Protein AF-A0A812NY03-F1 (afdb_monomer_lite)

pLDDT: mean 81.27, std 9.97, range [45.28, 94.88]

Sequence (199 aa):
MATLRLVQGVEPGKRFPLTAERSTIGRSSDCEVSLDVAAVSRRHAEVIRRGADFVVEDLGSRNGTYVKLAALIEIAKGLGRAISIDEVLPKLLDSLFKVFTQADRGFVVMRPAPDAPLVPVAAKTRRGDMEEGARISRTIVEEAMTGKKAILSADAASDERFGMAESIAQFQIRSMMCVPLIDSEDEPMGVIQIDTLNQ

Foldseek 3Di:
DDWDAACDDPDHGDIQDDPDQKFWDFCAPPGSNHDVDPQTHRTFWIWGDDPPDIDIGGPPIPQHPCLVVVLVVQLVVQVVPDPDPLSSVQSNVVSVCSRCVQWAKKWWWFAPDPPRDIDTSYMDGPDDDDPDDPQDQPLLFVCQQVVVAKDWFQAPCPDPSQDNPPSCVVQQFGTKIKHFDADPVRHGGTIIMITHHDD

Secondary structure (DSSP, 8-state):
-EEEE--SSSSTT-EEEE-SSEEEEESSTTSSEE---TTS-SS-EEEEEETTEEEEEE-S-SS-SSHHHHHHHHHHHHHHH-SSGGGHHHHHHHHHHHH-TT--EEEEEE-SSTTSPPEEEEEEESSS---SS----HHHHHHHHHHTS-EEES-TTS-TTT-S-HHHHHTTEEEEEEEEEE-TTS-EEEEEEEEEE--

Radius of gyration: 20.67 Å; chains: 1; bounding box: 50×36×60 Å

Structure (mmCIF, N/CA/C/O backbone):
data_AF-A0A812NY03-F1
#
_entry.id   AF-A0A812NY03-F1
#
loop_
_atom_site.group_PDB
_atom_site.id
_atom_site.type_symbol
_atom_site.label_atom_id
_atom_site.label_alt_id
_atom_site.label_comp_id
_atom_site.label_asym_id
_atom_site.label_entity_id
_atom_site.label_seq_id
_atom_site.pdbx_PDB_ins_code
_atom_site.Cartn_x
_atom_site.Cartn_y
_atom_site.Cartn_z
_atom_site.occupancy
_atom_site.B_iso_or_equiv
_atom_site.auth_seq_id
_atom_site.auth_comp_id
_atom_site.auth_asym_id
_atom_site.auth_atom_id
_atom_site.pdbx_PDB_model_num
ATOM 1 N N . MET A 1 1 ? 16.934 8.232 -34.711 1.00 66.50 1 MET A N 1
ATOM 2 C CA . MET A 1 1 ? 17.636 7.740 -33.504 1.00 66.50 1 MET A CA 1
ATOM 3 C C . MET A 1 1 ? 16.692 7.867 -32.325 1.00 66.50 1 MET A C 1
ATOM 5 O O . MET A 1 1 ? 16.145 8.947 -32.144 1.00 66.50 1 MET A O 1
ATOM 9 N N . ALA A 1 2 ? 16.454 6.785 -31.584 1.00 78.38 2 ALA A N 1
ATOM 10 C CA . ALA A 1 2 ? 15.659 6.842 -30.360 1.00 78.38 2 ALA A CA 1
ATOM 11 C C . ALA A 1 2 ? 16.546 7.267 -29.185 1.00 78.38 2 ALA A C 1
ATOM 13 O O . ALA A 1 2 ? 17.749 6.997 -29.158 1.00 78.38 2 ALA A O 1
ATOM 14 N N . THR A 1 3 ? 15.972 7.977 -28.225 1.00 84.88 3 THR A N 1
ATOM 15 C CA . THR A 1 3 ? 16.712 8.500 -27.077 1.00 84.88 3 THR A CA 1
ATOM 16 C C . THR A 1 3 ? 15.833 8.408 -25.845 1.00 84.88 3 THR A C 1
ATOM 18 O O . THR A 1 3 ? 14.698 8.884 -25.854 1.00 84.88 3 THR A O 1
ATOM 21 N N . LEU A 1 4 ? 16.368 7.824 -24.779 1.00 80.50 4 LEU A N 1
ATOM 22 C CA . LEU A 1 4 ? 15.768 7.872 -23.455 1.00 80.50 4 LEU A CA 1
ATOM 23 C C . LEU A 1 4 ? 16.087 9.223 -22.822 1.00 80.50 4 LEU A C 1
ATOM 25 O O . LEU A 1 4 ? 17.242 9.637 -22.774 1.00 80.50 4 LEU A O 1
ATOM 29 N N . ARG A 1 5 ? 15.066 9.931 -22.342 1.00 82.81 5 ARG A N 1
ATOM 30 C CA . ARG A 1 5 ? 15.232 11.218 -21.661 1.00 82.81 5 ARG A CA 1
ATOM 31 C C . ARG A 1 5 ? 14.821 11.080 -20.207 1.00 82.81 5 ARG A C 1
ATOM 33 O O . ARG A 1 5 ? 13.708 10.640 -19.928 1.00 82.81 5 ARG A O 1
ATOM 40 N N . LEU A 1 6 ? 15.677 11.530 -19.298 1.00 71.25 6 LEU A N 1
ATOM 41 C CA . LEU A 1 6 ? 15.321 11.643 -17.893 1.00 71.25 6 LEU A CA 1
ATOM 42 C C . LEU A 1 6 ? 14.336 12.807 -17.725 1.00 71.25 6 LEU A C 1
ATOM 44 O O . LEU A 1 6 ? 14.670 13.956 -18.010 1.00 71.25 6 LEU A O 1
ATOM 48 N N . VAL A 1 7 ? 13.101 12.512 -17.321 1.00 71.12 7 VAL A N 1
ATOM 49 C CA . VAL A 1 7 ? 12.052 13.533 -17.135 1.00 71.12 7 VAL A CA 1
ATOM 50 C C . VAL A 1 7 ? 12.101 14.123 -15.722 1.00 71.12 7 VAL A C 1
ATOM 52 O O . VAL A 1 7 ? 11.860 15.312 -15.552 1.00 71.12 7 VAL A O 1
ATOM 55 N N . GLN A 1 8 ? 12.456 13.310 -14.723 1.00 55.34 8 GLN A N 1
ATOM 56 C CA . GLN A 1 8 ? 12.547 13.680 -13.306 1.00 55.34 8 GLN A CA 1
ATOM 57 C C . GLN A 1 8 ? 13.711 12.926 -12.641 1.00 55.34 8 GLN A C 1
ATOM 59 O O . GLN A 1 8 ? 14.010 11.800 -13.039 1.00 55.34 8 GLN A O 1
ATOM 64 N N . GLY A 1 9 ? 14.364 13.526 -11.639 1.00 61.81 9 GLY A N 1
ATOM 65 C CA . GLY A 1 9 ? 15.476 12.914 -10.897 1.00 61.81 9 GLY A CA 1
ATOM 66 C C . GLY A 1 9 ? 16.639 13.875 -10.645 1.00 61.81 9 GLY A C 1
ATOM 67 O O . GLY A 1 9 ? 16.457 15.085 -10.698 1.00 61.81 9 GLY A O 1
ATOM 68 N N . VAL A 1 10 ? 17.827 13.318 -10.378 1.00 61.06 10 VAL A N 1
ATOM 69 C CA . VAL A 1 10 ? 19.053 14.074 -10.043 1.00 61.06 10 VAL A CA 1
ATOM 70 C C . VAL A 1 10 ? 19.561 14.906 -11.231 1.00 61.06 10 VAL A C 1
ATOM 72 O O . VAL A 1 10 ? 20.110 15.982 -11.029 1.00 61.06 10 VAL A O 1
ATOM 75 N N . GLU A 1 11 ? 19.313 14.459 -12.470 1.00 71.38 11 GLU A N 1
ATOM 76 C CA . GLU A 1 11 ? 19.745 15.159 -13.695 1.00 71.38 11 GLU A CA 1
ATOM 77 C C . GLU A 1 11 ? 18.621 15.275 -14.752 1.00 71.38 11 GLU A C 1
ATOM 79 O O . GLU A 1 11 ? 18.695 14.659 -15.826 1.00 71.38 11 GLU A O 1
ATOM 84 N N . PRO A 1 12 ? 17.533 16.019 -14.480 1.00 72.12 12 PRO A N 1
ATOM 85 C CA . PRO A 1 12 ? 16.426 16.167 -15.421 1.00 72.12 12 PRO A CA 1
ATOM 86 C C . PRO A 1 12 ? 16.903 16.730 -16.765 1.00 72.12 12 PRO A C 1
ATOM 88 O O . PRO A 1 12 ? 17.723 17.641 -16.828 1.00 72.12 12 PRO A O 1
ATOM 91 N N . GLY A 1 13 ? 16.384 16.186 -17.863 1.00 75.88 13 GLY A N 1
ATOM 92 C CA . GLY A 1 13 ? 16.763 16.577 -19.220 1.00 75.88 13 GLY A CA 1
ATOM 93 C C . GLY A 1 13 ? 17.950 15.808 -19.802 1.00 75.88 13 GLY A C 1
ATOM 94 O O . GLY A 1 13 ? 18.135 15.867 -21.022 1.00 75.88 13 GLY A O 1
ATOM 95 N N . LYS A 1 14 ? 18.692 15.034 -18.994 1.00 82.31 14 LYS A N 1
ATOM 96 C CA . LYS A 1 14 ? 19.750 14.138 -19.484 1.00 82.31 14 LYS A CA 1
ATOM 97 C C . LYS A 1 14 ? 19.191 13.139 -20.496 1.00 82.31 14 LYS A C 1
ATOM 99 O O . LYS A 1 14 ? 18.074 12.635 -20.353 1.00 82.31 14 LYS A O 1
ATOM 104 N N . ARG A 1 15 ? 19.962 12.882 -21.551 1.00 85.56 15 ARG A N 1
ATOM 105 C CA . ARG A 1 15 ? 19.567 12.057 -22.694 1.00 85.56 15 ARG A CA 1
ATOM 106 C C . ARG A 1 15 ? 20.549 10.911 -22.878 1.00 85.56 15 ARG A C 1
ATOM 108 O O . ARG A 1 15 ? 21.752 11.137 -22.902 1.00 85.56 15 ARG A O 1
ATOM 115 N N . PHE A 1 16 ? 20.012 9.715 -23.062 1.00 85.06 16 PHE A N 1
ATOM 116 C CA . PHE A 1 16 ? 20.750 8.487 -23.311 1.00 85.06 16 PHE A CA 1
ATOM 117 C C . PHE A 1 16 ? 20.355 7.965 -24.698 1.00 85.06 16 PHE A C 1
ATOM 119 O O . PHE A 1 16 ? 19.187 7.613 -24.903 1.00 85.06 16 PHE A O 1
ATOM 126 N N . PRO A 1 17 ? 21.256 7.993 -25.691 1.00 84.69 17 PRO A N 1
ATOM 127 C CA . PRO A 1 17 ? 20.950 7.466 -27.013 1.00 84.69 17 PRO A CA 1
ATOM 128 C C . PRO A 1 17 ? 20.793 5.942 -26.942 1.00 84.69 17 PRO A C 1
ATOM 130 O O . PRO A 1 17 ? 21.629 5.263 -26.360 1.00 84.69 17 PRO A O 1
ATOM 133 N N . LEU A 1 18 ? 19.726 5.408 -27.542 1.00 84.31 18 LEU A N 1
ATOM 134 C CA . LEU A 1 18 ? 19.509 3.964 -27.648 1.00 84.31 18 LEU A CA 1
ATOM 135 C C . LEU A 1 18 ? 20.073 3.489 -28.984 1.00 84.31 18 LEU A C 1
ATOM 137 O O . LEU A 1 18 ? 19.412 3.593 -30.022 1.00 84.31 18 LEU A O 1
ATOM 141 N N . THR A 1 19 ? 21.333 3.063 -28.962 1.00 79.94 19 THR A N 1
ATOM 142 C CA . THR A 1 19 ? 22.085 2.632 -30.150 1.00 79.94 19 THR A CA 1
ATOM 143 C C . THR A 1 19 ? 22.142 1.116 -30.298 1.00 79.94 19 THR A C 1
ATOM 145 O O . THR A 1 19 ? 22.295 0.634 -31.419 1.00 79.94 19 THR A O 1
ATOM 148 N N . ALA A 1 20 ? 22.005 0.373 -29.200 1.00 83.88 20 ALA A N 1
ATOM 149 C CA . ALA A 1 20 ? 22.051 -1.082 -29.180 1.00 83.88 20 ALA A CA 1
ATOM 150 C C . ALA A 1 20 ? 20.664 -1.724 -29.373 1.00 83.88 20 ALA A C 1
ATOM 152 O O . ALA A 1 20 ? 19.623 -1.110 -29.140 1.00 83.88 20 ALA A O 1
ATOM 153 N N . GLU A 1 21 ? 20.655 -3.003 -29.765 1.00 86.19 21 GLU A N 1
ATOM 154 C CA . GLU A 1 21 ? 19.435 -3.830 -29.792 1.00 86.19 21 GLU A CA 1
ATOM 155 C C . GLU A 1 21 ? 18.905 -4.119 -28.375 1.00 86.19 21 GLU A C 1
ATOM 157 O O . GLU A 1 21 ? 17.707 -4.337 -28.189 1.00 86.19 21 GLU A O 1
ATOM 162 N N . ARG A 1 22 ? 19.789 -4.090 -27.369 1.00 90.38 22 ARG A N 1
ATOM 163 C CA . ARG A 1 22 ? 19.458 -4.193 -25.945 1.00 90.38 22 ARG A CA 1
ATOM 164 C C . ARG A 1 22 ? 20.237 -3.156 -25.152 1.00 90.38 22 ARG A C 1
ATOM 166 O O . ARG A 1 22 ? 21.463 -3.160 -25.199 1.00 90.38 22 ARG A O 1
ATOM 173 N N . SER A 1 23 ? 19.523 -2.348 -24.381 1.00 90.50 23 SER A N 1
ATOM 174 C CA . SER A 1 23 ? 20.098 -1.322 -23.513 1.00 90.50 23 SER A CA 1
ATOM 175 C C . SER A 1 23 ? 19.711 -1.567 -22.063 1.00 90.50 23 SER A C 1
ATOM 177 O O . SER A 1 23 ? 18.529 -1.547 -21.727 1.00 90.50 23 SER A O 1
ATOM 179 N N . THR A 1 24 ? 20.691 -1.795 -21.187 1.00 90.94 24 THR A N 1
ATOM 180 C CA . THR A 1 24 ? 20.421 -2.085 -19.766 1.00 90.94 24 THR A CA 1
ATOM 181 C C . THR A 1 24 ? 20.264 -0.795 -18.963 1.00 90.94 24 THR A C 1
ATOM 183 O O . THR A 1 24 ? 21.091 0.112 -19.061 1.00 90.94 24 THR A O 1
ATOM 186 N N . ILE A 1 25 ? 19.232 -0.744 -18.123 1.00 88.81 25 ILE A N 1
ATOM 187 C CA . ILE A 1 25 ? 18.960 0.318 -17.154 1.00 88.81 25 ILE A CA 1
ATOM 188 C C . ILE A 1 25 ? 19.187 -0.238 -15.746 1.00 88.81 25 ILE A C 1
ATOM 190 O O . ILE A 1 25 ? 18.632 -1.280 -15.380 1.00 88.81 25 ILE A O 1
ATOM 194 N N . GLY A 1 26 ? 19.956 0.465 -14.920 1.00 87.94 26 GLY A N 1
ATOM 195 C CA . GLY A 1 26 ? 20.208 0.034 -13.548 1.00 87.94 26 GLY A CA 1
ATOM 196 C C . GLY A 1 26 ? 21.037 1.020 -12.738 1.00 87.94 26 GLY A C 1
ATOM 197 O O . GLY A 1 26 ? 21.482 2.041 -13.243 1.00 87.94 26 GLY A O 1
ATOM 198 N N . ARG A 1 27 ? 21.222 0.721 -11.451 1.00 88.31 27 ARG A N 1
ATOM 199 C CA . ARG A 1 27 ? 22.037 1.529 -10.528 1.00 88.31 27 ARG A CA 1
ATOM 200 C C . ARG A 1 27 ? 23.530 1.293 -10.702 1.00 88.31 27 ARG A C 1
ATOM 202 O O . ARG A 1 27 ? 24.348 2.103 -10.289 1.00 88.31 27 ARG A O 1
ATOM 209 N N . SER A 1 28 ? 23.886 0.129 -11.226 1.00 88.81 28 SER A N 1
ATOM 210 C CA . SER A 1 28 ? 25.279 -0.254 -11.369 1.00 88.81 28 SER A CA 1
ATOM 211 C C . SER A 1 28 ? 25.923 0.511 -12.528 1.00 88.81 28 SER A C 1
ATOM 213 O O . SER A 1 28 ? 25.277 0.793 -13.536 1.00 88.81 28 SER A O 1
ATOM 215 N N . SER A 1 29 ? 27.194 0.883 -12.376 1.00 88.69 29 SER A N 1
ATOM 216 C CA . SER A 1 29 ? 27.930 1.698 -13.354 1.00 88.69 29 SER A CA 1
ATOM 217 C C . SER A 1 29 ? 28.223 0.974 -14.671 1.00 88.69 29 SER A C 1
ATOM 219 O O . SER A 1 29 ? 28.606 1.618 -15.641 1.00 88.69 29 SER A O 1
ATOM 221 N N . ASP A 1 30 ? 28.022 -0.341 -14.713 1.00 88.38 30 ASP A N 1
ATOM 222 C CA . ASP A 1 30 ? 28.093 -1.193 -15.903 1.00 88.38 30 ASP A CA 1
ATOM 223 C C . ASP A 1 30 ? 26.810 -1.159 -16.757 1.00 88.38 30 ASP A C 1
ATOM 225 O O . ASP A 1 30 ? 26.787 -1.726 -17.848 1.00 88.38 30 ASP A O 1
ATOM 229 N N . CYS A 1 31 ? 25.740 -0.502 -16.294 1.00 86.31 31 CYS A N 1
ATOM 230 C CA . CYS A 1 31 ? 24.528 -0.304 -17.084 1.00 86.31 31 CYS A CA 1
ATOM 231 C C . CYS A 1 31 ? 24.708 0.837 -18.091 1.00 86.31 31 CYS A C 1
ATOM 233 O O . CYS A 1 31 ? 25.197 1.913 -17.751 1.00 86.31 31 CYS A O 1
ATOM 235 N N . GLU A 1 32 ? 24.226 0.630 -19.319 1.00 87.19 32 GLU A N 1
ATOM 236 C CA . GLU A 1 32 ? 24.271 1.639 -20.386 1.00 87.19 32 GLU A CA 1
ATOM 237 C C . GLU A 1 32 ? 23.500 2.913 -19.994 1.00 87.19 32 GLU A C 1
ATOM 239 O O . GLU A 1 32 ? 23.928 4.035 -20.268 1.00 87.19 32 GLU A O 1
ATOM 244 N N . VAL A 1 33 ? 22.399 2.738 -19.258 1.00 86.69 33 VAL A N 1
ATOM 245 C CA . VAL A 1 33 ? 21.715 3.807 -18.529 1.00 86.69 33 VAL A CA 1
ATOM 246 C C . VAL A 1 33 ? 21.919 3.579 -17.034 1.00 86.69 33 VAL A C 1
ATOM 248 O O . VAL A 1 33 ? 21.121 2.909 -16.372 1.00 86.69 33 VAL A O 1
ATOM 251 N N . SER A 1 34 ? 23.011 4.135 -16.511 1.00 86.81 34 SER A N 1
ATOM 252 C CA . SER A 1 34 ? 23.307 4.118 -15.080 1.00 86.81 34 SER A CA 1
ATOM 253 C C . SER A 1 34 ? 22.568 5.241 -14.345 1.00 86.81 34 SER A C 1
ATOM 255 O O . SER A 1 34 ? 22.709 6.425 -14.667 1.00 86.81 34 SER A O 1
ATOM 257 N N . LEU A 1 35 ? 21.766 4.854 -13.355 1.00 82.50 35 LEU A N 1
ATOM 258 C CA . LEU A 1 35 ? 21.007 5.728 -12.467 1.00 82.50 35 LEU A CA 1
ATOM 259 C C . LEU A 1 35 ? 21.428 5.440 -11.024 1.00 82.50 35 LEU A C 1
ATOM 261 O O . LEU A 1 35 ? 20.852 4.562 -10.379 1.00 82.50 35 LEU A O 1
ATOM 265 N N . ASP A 1 36 ? 22.421 6.168 -10.514 1.00 80.75 36 ASP A N 1
ATOM 266 C CA . ASP A 1 36 ? 22.959 5.966 -9.162 1.00 80.75 36 ASP A CA 1
ATOM 267 C C . ASP A 1 36 ? 22.001 6.468 -8.066 1.00 80.75 36 ASP A C 1
ATOM 269 O O . ASP A 1 36 ? 22.174 7.513 -7.444 1.00 80.75 36 ASP A O 1
ATOM 273 N N . VAL A 1 37 ? 20.913 5.728 -7.873 1.00 72.50 37 VAL A N 1
ATOM 274 C CA . VAL A 1 37 ? 19.891 5.981 -6.862 1.00 72.50 37 VAL A CA 1
ATOM 275 C C . VAL A 1 37 ? 19.496 4.674 -6.185 1.00 72.50 37 VAL A C 1
ATOM 277 O O . VAL A 1 37 ? 19.296 3.641 -6.825 1.00 72.50 37 VAL A O 1
ATOM 280 N N . ALA A 1 38 ? 19.334 4.705 -4.861 1.00 72.50 38 ALA A N 1
ATOM 281 C CA . ALA A 1 38 ? 19.077 3.508 -4.056 1.00 72.50 38 ALA A CA 1
ATOM 282 C C . ALA A 1 38 ? 17.766 2.773 -4.407 1.00 72.50 38 ALA A C 1
ATOM 284 O O . ALA A 1 38 ? 17.649 1.575 -4.154 1.00 72.50 38 ALA A O 1
ATOM 285 N N . ALA A 1 39 ? 16.796 3.472 -5.006 1.00 66.44 39 ALA A N 1
ATOM 286 C CA . ALA A 1 39 ? 15.516 2.906 -5.430 1.00 66.44 39 ALA A CA 1
ATOM 287 C C . ALA A 1 39 ? 15.601 2.055 -6.716 1.00 66.44 39 ALA A C 1
ATOM 289 O O . ALA A 1 39 ? 14.648 1.338 -7.031 1.00 66.44 39 ALA A O 1
ATOM 290 N N . VAL A 1 40 ? 16.715 2.115 -7.452 1.00 76.50 40 VAL A N 1
ATOM 291 C CA . VAL A 1 40 ? 16.935 1.359 -8.691 1.00 76.50 40 VAL A CA 1
ATOM 292 C C . VAL A 1 40 ? 17.804 0.136 -8.387 1.00 76.50 40 VAL A C 1
ATOM 294 O O . VAL A 1 40 ? 18.740 0.175 -7.588 1.00 76.50 40 VAL A O 1
ATOM 297 N N . SER A 1 41 ? 17.474 -0.999 -9.000 1.00 80.69 41 SER A N 1
ATOM 298 C CA . SER A 1 41 ? 18.241 -2.239 -8.828 1.00 80.69 41 SER A CA 1
ATOM 299 C C . SER A 1 41 ? 19.535 -2.176 -9.632 1.00 80.69 41 SER A C 1
ATOM 301 O O . SER A 1 41 ? 19.598 -1.475 -10.635 1.00 80.69 41 SER A O 1
ATOM 303 N N . ARG A 1 42 ? 20.571 -2.921 -9.216 1.00 87.12 42 ARG A N 1
ATOM 304 C CA . ARG A 1 42 ? 21.872 -2.952 -9.918 1.00 87.12 42 ARG A CA 1
ATOM 305 C C . ARG A 1 42 ? 21.705 -3.173 -11.422 1.00 87.12 42 ARG A C 1
ATOM 307 O O . ARG A 1 42 ? 22.234 -2.383 -12.183 1.00 87.12 42 ARG A O 1
ATOM 314 N N . ARG A 1 43 ? 20.883 -4.156 -11.796 1.00 90.50 43 ARG A N 1
ATOM 315 C CA . ARG A 1 43 ? 20.272 -4.312 -13.120 1.00 90.50 43 ARG A CA 1
ATOM 316 C C . ARG A 1 43 ? 18.759 -4.283 -12.914 1.00 90.50 43 ARG A C 1
ATOM 318 O O . ARG A 1 43 ? 18.253 -5.107 -12.156 1.00 90.50 43 ARG A O 1
ATOM 325 N N . HIS A 1 44 ? 18.068 -3.284 -13.451 1.00 83.62 44 HIS A N 1
ATOM 326 C CA . HIS A 1 44 ? 16.651 -3.036 -13.162 1.00 83.62 44 HIS A CA 1
ATOM 327 C C . HIS A 1 44 ? 15.762 -3.416 -14.345 1.00 83.62 44 HIS A C 1
ATOM 329 O O . HIS A 1 44 ? 14.798 -4.153 -14.174 1.00 83.62 44 HIS A O 1
ATOM 335 N N . ALA A 1 45 ? 16.116 -2.960 -15.542 1.00 88.19 45 ALA A N 1
ATOM 336 C CA . ALA A 1 45 ? 15.363 -3.231 -16.756 1.00 88.19 45 ALA A CA 1
ATOM 337 C C . ALA A 1 45 ? 16.287 -3.304 -17.970 1.00 88.19 45 ALA A C 1
ATOM 339 O O . ALA A 1 45 ? 17.425 -2.840 -17.924 1.00 88.19 45 ALA A O 1
ATOM 340 N N . GLU A 1 46 ? 15.774 -3.823 -19.072 1.00 90.88 46 GLU A N 1
ATOM 341 C CA . GLU A 1 46 ? 16.370 -3.733 -20.397 1.00 90.88 46 GLU A CA 1
ATOM 342 C C . GLU A 1 46 ? 15.378 -3.098 -21.367 1.00 90.88 46 GLU A C 1
ATOM 344 O O . GLU A 1 46 ? 14.197 -3.432 -21.379 1.00 90.88 46 GLU A O 1
ATOM 349 N N . VAL A 1 47 ? 15.859 -2.191 -22.210 1.00 87.38 47 VAL A N 1
ATOM 350 C CA . VAL A 1 47 ? 15.120 -1.720 -23.379 1.00 87.38 47 VAL A CA 1
ATOM 351 C C . VAL A 1 47 ? 15.556 -2.550 -24.571 1.00 87.38 47 VAL A C 1
ATOM 353 O O . VAL A 1 47 ? 16.726 -2.543 -24.941 1.00 87.38 47 VAL A O 1
ATOM 356 N N . ILE A 1 48 ? 14.611 -3.265 -25.162 1.00 89.25 48 ILE A N 1
ATOM 357 C CA . ILE A 1 48 ? 14.809 -4.141 -26.307 1.00 89.25 48 ILE A CA 1
ATOM 358 C C . ILE A 1 48 ? 14.212 -3.463 -27.526 1.00 89.25 48 ILE A C 1
ATOM 360 O O . ILE A 1 48 ? 13.019 -3.142 -27.563 1.00 89.25 48 ILE A O 1
ATOM 364 N N . ARG A 1 49 ? 15.038 -3.282 -28.547 1.00 86.06 49 ARG A N 1
ATOM 365 C CA . ARG A 1 49 ? 14.584 -2.811 -29.846 1.00 86.06 49 ARG A CA 1
ATOM 366 C C . ARG A 1 49 ? 13.960 -3.975 -30.618 1.00 86.06 49 ARG A C 1
ATOM 368 O O . ARG A 1 49 ? 14.540 -5.050 -30.724 1.00 86.06 49 ARG A O 1
ATOM 375 N N . ARG A 1 50 ? 12.754 -3.779 -31.148 1.00 85.69 50 ARG A N 1
ATOM 376 C CA . ARG A 1 50 ? 12.058 -4.731 -32.027 1.00 85.69 50 ARG A CA 1
ATOM 377 C C . ARG A 1 50 ? 11.653 -4.009 -33.306 1.00 85.69 50 ARG A C 1
ATOM 379 O O . ARG A 1 50 ? 10.537 -3.520 -33.442 1.00 85.69 50 ARG A O 1
ATOM 386 N N . GLY A 1 51 ? 12.592 -3.903 -34.244 1.00 82.50 51 GLY A N 1
ATOM 387 C CA . GLY A 1 51 ? 12.376 -3.182 -35.499 1.00 82.50 51 GLY A CA 1
ATOM 388 C C . GLY A 1 51 ? 12.171 -1.680 -35.272 1.00 82.50 51 GLY A C 1
ATOM 389 O O . GLY A 1 51 ? 13.124 -0.962 -34.960 1.00 82.50 51 GLY A O 1
ATOM 390 N N . ALA A 1 52 ? 10.940 -1.202 -35.469 1.00 80.38 52 ALA A N 1
ATOM 391 C CA . ALA A 1 52 ? 10.563 0.192 -35.219 1.00 80.38 52 ALA A CA 1
ATOM 392 C C . ALA A 1 52 ? 10.152 0.455 -33.758 1.00 80.38 52 ALA A C 1
ATOM 394 O O . ALA A 1 52 ? 10.193 1.605 -33.319 1.00 80.38 52 ALA A O 1
ATOM 395 N N . ASP A 1 53 ? 9.810 -0.597 -33.011 1.00 78.31 53 ASP A N 1
ATOM 396 C CA . ASP A 1 53 ? 9.293 -0.500 -31.650 1.00 78.31 53 ASP A CA 1
ATOM 397 C C . ASP A 1 53 ? 10.390 -0.692 -30.598 1.00 78.31 53 ASP A C 1
ATOM 399 O O . ASP A 1 53 ? 11.432 -1.311 -30.840 1.00 78.31 53 ASP A O 1
ATOM 403 N N . PHE A 1 54 ? 10.127 -0.184 -29.395 1.00 78.88 54 PHE A N 1
ATOM 404 C CA . PHE A 1 54 ? 10.961 -0.387 -28.214 1.00 78.88 54 PHE A CA 1
ATOM 405 C C . PHE A 1 54 ? 10.104 -0.977 -27.100 1.00 78.88 54 PHE A C 1
ATOM 407 O O . PHE A 1 54 ? 9.041 -0.448 -26.774 1.00 78.88 54 PHE A O 1
ATOM 414 N N . VAL A 1 55 ? 10.573 -2.073 -26.513 1.00 80.19 55 VAL A N 1
ATOM 415 C CA . VAL A 1 55 ? 9.922 -2.752 -25.391 1.00 80.19 55 VAL A CA 1
ATOM 416 C C . VAL A 1 55 ? 10.834 -2.646 -24.186 1.00 80.19 55 VAL A C 1
ATOM 418 O O . VAL A 1 55 ? 12.039 -2.819 -24.313 1.00 80.19 55 VAL A O 1
ATOM 421 N N . VAL A 1 56 ? 10.272 -2.376 -23.016 1.00 82.56 56 VAL A N 1
ATOM 422 C CA . VAL A 1 56 ? 11.029 -2.365 -21.766 1.00 82.56 56 VAL A CA 1
ATOM 423 C C . VAL A 1 56 ? 10.683 -3.625 -20.979 1.00 82.56 56 VAL A C 1
ATOM 425 O O . VAL A 1 56 ? 9.514 -3.877 -20.691 1.00 82.56 56 VAL A O 1
ATOM 428 N N . GLU A 1 57 ? 11.697 -4.415 -20.649 1.00 84.12 57 GLU A N 1
ATOM 429 C CA . GLU A 1 57 ? 11.599 -5.665 -19.900 1.00 84.12 57 GLU A CA 1
ATOM 430 C C . GLU A 1 57 ? 12.229 -5.480 -18.515 1.00 84.12 57 GLU A C 1
ATOM 432 O O . GLU A 1 57 ? 13.371 -5.046 -18.396 1.00 84.12 57 GLU A O 1
ATOM 437 N N . ASP A 1 58 ? 11.483 -5.774 -17.451 1.00 85.62 58 ASP A N 1
ATOM 438 C CA . ASP A 1 58 ? 12.006 -5.731 -16.084 1.00 85.62 58 ASP A CA 1
ATOM 439 C C . ASP A 1 58 ? 12.905 -6.949 -15.817 1.00 85.62 58 ASP A C 1
ATOM 441 O O . ASP A 1 58 ? 12.520 -8.080 -16.103 1.00 85.62 58 ASP A O 1
ATOM 445 N N . LEU A 1 59 ? 14.088 -6.736 -15.235 1.00 84.69 59 LEU A N 1
ATOM 446 C CA . LEU A 1 59 ? 15.075 -7.793 -14.970 1.00 84.69 59 LEU A CA 1
ATOM 447 C C . LEU A 1 59 ? 14.936 -8.414 -13.569 1.00 84.69 59 LEU A C 1
ATOM 449 O O . LEU A 1 59 ? 15.932 -8.794 -12.948 1.00 84.69 59 LEU A O 1
ATOM 453 N N . GLY A 1 60 ? 13.714 -8.491 -13.039 1.00 71.25 60 GLY A N 1
ATOM 454 C CA . GLY A 1 60 ? 13.464 -8.943 -11.668 1.00 71.25 60 GLY A CA 1
ATOM 455 C C . GLY A 1 60 ? 13.872 -7.887 -10.645 1.00 71.25 60 GLY A C 1
ATOM 456 O O . GLY A 1 60 ? 14.479 -8.189 -9.612 1.00 71.25 60 GLY A O 1
ATOM 457 N N . SER A 1 61 ? 13.600 -6.622 -10.956 1.00 78.31 61 SER A N 1
ATOM 458 C CA . SER A 1 61 ? 13.997 -5.517 -10.104 1.00 78.31 61 SER A CA 1
ATOM 459 C C . SER A 1 61 ? 13.202 -5.485 -8.799 1.00 78.31 61 SER A C 1
ATOM 461 O O . SER A 1 61 ? 12.034 -5.861 -8.731 1.00 78.31 61 SER A O 1
ATOM 463 N N . ARG A 1 62 ? 13.830 -4.974 -7.733 1.00 65.62 62 ARG A N 1
ATOM 464 C CA . ARG A 1 62 ? 13.233 -4.943 -6.386 1.00 65.62 62 ARG A CA 1
ATOM 465 C C . ARG A 1 62 ? 11.912 -4.165 -6.336 1.00 65.62 62 ARG A C 1
ATOM 467 O O . ARG A 1 62 ? 11.047 -4.505 -5.539 1.00 65.62 62 ARG A O 1
ATOM 474 N N . ASN A 1 63 ? 11.784 -3.121 -7.155 1.00 63.47 63 ASN A N 1
ATOM 475 C CA . ASN A 1 63 ? 10.638 -2.207 -7.145 1.00 63.47 63 ASN A CA 1
ATOM 476 C C . ASN A 1 63 ? 9.756 -2.314 -8.402 1.00 63.47 63 ASN A C 1
ATOM 478 O O . ASN A 1 63 ? 8.697 -1.685 -8.443 1.00 63.47 63 ASN A O 1
ATOM 482 N N . GLY A 1 64 ? 10.172 -3.105 -9.397 1.00 66.38 64 GLY A N 1
ATOM 483 C CA . GLY A 1 64 ? 9.514 -3.238 -10.691 1.00 66.38 64 GLY A CA 1
ATOM 484 C C . GLY A 1 64 ? 9.623 -1.991 -11.582 1.00 66.38 64 GLY A C 1
ATOM 485 O O . GLY A 1 64 ? 9.571 -0.858 -11.110 1.00 66.38 64 GLY A O 1
ATOM 486 N N . THR A 1 65 ? 9.685 -2.197 -12.897 1.00 64.69 65 THR A N 1
ATOM 487 C CA . THR A 1 65 ? 9.837 -1.114 -13.888 1.00 64.69 65 THR A CA 1
ATOM 488 C C . THR A 1 65 ? 8.515 -0.385 -14.198 1.00 64.69 65 THR A C 1
ATOM 490 O O . THR A 1 65 ? 8.516 0.799 -14.519 1.00 64.69 65 THR A O 1
ATOM 493 N N . TYR A 1 66 ? 7.367 -1.063 -14.047 1.00 60.50 66 TYR A N 1
ATOM 494 C CA . TYR A 1 66 ? 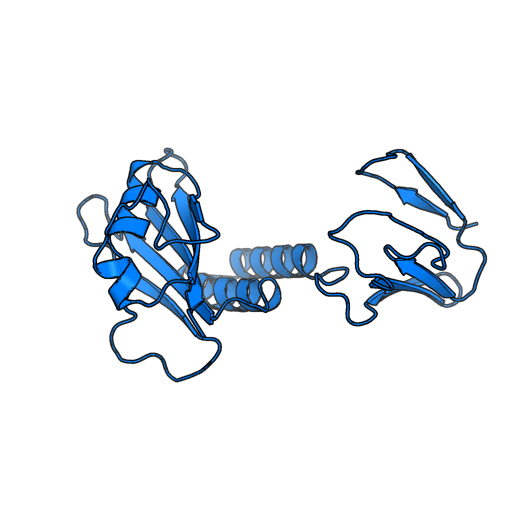6.021 -0.537 -14.367 1.00 60.50 66 TYR A CA 1
ATOM 495 C C . TYR A 1 66 ? 4.996 -0.671 -13.238 1.00 60.50 66 TYR A C 1
ATOM 497 O O . TYR A 1 66 ? 3.847 -0.254 -13.384 1.00 60.50 66 TYR A O 1
ATOM 505 N N . VAL A 1 67 ? 5.379 -1.268 -12.110 1.00 58.66 67 VAL A N 1
ATOM 506 C CA . VAL A 1 67 ? 4.419 -1.867 -11.171 1.00 58.66 67 VAL A CA 1
ATOM 507 C C . VAL A 1 67 ? 3.489 -0.829 -10.541 1.00 58.66 67 VAL A C 1
ATOM 509 O O . VAL A 1 67 ? 2.294 -1.080 -10.423 1.00 58.66 67 VAL A O 1
ATOM 512 N N . LYS A 1 68 ? 3.986 0.372 -10.223 1.00 65.31 68 LYS A N 1
ATOM 513 C CA . LYS A 1 68 ? 3.153 1.440 -9.643 1.00 65.31 68 LYS A CA 1
ATOM 514 C C . LYS A 1 68 ? 2.178 2.048 -10.653 1.00 65.31 68 LYS A C 1
ATOM 516 O O . LYS A 1 68 ? 1.008 2.216 -10.334 1.00 65.31 68 LYS A O 1
ATOM 521 N N . LEU A 1 69 ? 2.633 2.349 -11.872 1.00 63.72 69 LEU A N 1
ATOM 522 C CA . LEU A 1 69 ? 1.780 2.957 -12.899 1.00 63.72 69 LEU A CA 1
ATOM 523 C C . LEU A 1 69 ? 0.743 1.963 -13.432 1.00 63.72 69 LEU A C 1
ATOM 525 O O . LEU A 1 69 ? -0.422 2.316 -13.582 1.00 63.72 69 LEU A O 1
ATOM 529 N N . ALA A 1 70 ? 1.145 0.713 -13.667 1.00 65.12 70 ALA A N 1
ATOM 530 C CA . ALA A 1 70 ? 0.222 -0.344 -14.060 1.00 65.12 70 ALA A CA 1
ATOM 531 C C . ALA A 1 70 ? -0.837 -0.587 -12.975 1.00 65.12 70 ALA A C 1
ATOM 533 O O . ALA A 1 70 ? -2.019 -0.660 -13.296 1.00 65.12 70 ALA A O 1
ATOM 534 N N . ALA A 1 71 ? -0.440 -0.631 -11.697 1.00 68.25 71 ALA A N 1
ATOM 535 C CA . ALA A 1 71 ? -1.387 -0.751 -10.590 1.00 68.25 71 ALA A CA 1
ATOM 536 C C . ALA A 1 71 ? -2.368 0.431 -10.541 1.00 68.25 71 ALA A C 1
ATOM 538 O O . ALA A 1 71 ? -3.566 0.207 -10.409 1.00 68.25 71 ALA A O 1
ATOM 539 N N . LEU A 1 72 ? -1.896 1.671 -10.714 1.00 72.56 72 LEU A N 1
ATOM 540 C CA . LEU A 1 72 ? -2.769 2.849 -10.772 1.00 72.56 72 LEU A CA 1
ATOM 541 C C . LEU A 1 72 ? -3.769 2.779 -11.932 1.00 72.56 72 LEU A C 1
ATOM 543 O O . LEU A 1 72 ? -4.946 3.068 -11.737 1.00 72.56 72 LEU A O 1
ATOM 547 N N . ILE A 1 73 ? -3.325 2.368 -13.122 1.00 70.56 73 ILE A N 1
ATOM 548 C CA . ILE A 1 73 ? -4.199 2.216 -14.294 1.00 70.56 73 ILE A CA 1
ATOM 549 C C . ILE A 1 73 ? -5.251 1.127 -14.052 1.00 70.56 73 ILE A C 1
ATOM 551 O O . ILE A 1 73 ? -6.417 1.324 -14.388 1.00 70.56 73 ILE A O 1
ATOM 555 N N . GLU A 1 74 ? -4.870 -0.009 -13.469 1.00 69.81 74 GLU A N 1
ATOM 556 C CA . GLU A 1 74 ? -5.810 -1.092 -13.163 1.00 69.81 74 GLU A CA 1
ATOM 557 C C . GLU A 1 74 ? -6.823 -0.688 -12.085 1.00 69.81 74 GLU A C 1
ATOM 559 O O . GLU A 1 74 ? -8.015 -0.953 -12.245 1.00 69.81 74 GLU A O 1
ATOM 564 N N . ILE A 1 75 ? -6.391 0.038 -11.049 1.00 77.88 75 ILE A N 1
ATOM 565 C CA . ILE A 1 75 ? -7.294 0.617 -10.043 1.00 77.88 75 ILE A CA 1
ATOM 566 C C . ILE A 1 75 ? -8.265 1.606 -10.706 1.00 77.88 75 ILE A C 1
ATOM 568 O O . ILE A 1 75 ? -9.473 1.501 -10.504 1.00 77.88 75 ILE A O 1
ATOM 572 N N . ALA A 1 76 ? -7.769 2.520 -11.547 1.00 74.31 76 ALA A N 1
ATOM 573 C CA . ALA A 1 76 ? -8.595 3.514 -12.236 1.00 74.31 76 ALA A CA 1
ATOM 574 C C . ALA A 1 76 ? -9.627 2.872 -13.180 1.00 74.31 76 ALA A C 1
ATOM 576 O O . ALA A 1 76 ? -10.791 3.271 -13.200 1.00 74.31 76 ALA A O 1
ATOM 577 N N . LYS A 1 77 ? -9.236 1.833 -13.929 1.00 73.00 77 LYS A N 1
ATOM 578 C CA . LYS A 1 77 ? -10.169 1.042 -14.749 1.00 73.00 77 LYS A CA 1
ATOM 579 C C . LYS A 1 77 ? -11.199 0.304 -13.896 1.00 73.00 77 LYS A C 1
ATOM 581 O O . LYS A 1 77 ? -12.348 0.186 -14.315 1.00 73.00 77 LYS A O 1
ATOM 586 N N . GLY A 1 78 ? -10.782 -0.213 -12.738 1.00 71.88 78 GLY A N 1
ATOM 587 C CA . GLY A 1 78 ? -11.664 -0.860 -11.770 1.00 71.88 78 GLY A CA 1
ATOM 588 C C . GLY A 1 78 ? -12.743 0.095 -11.267 1.00 71.88 78 GLY A C 1
ATOM 589 O O . GLY A 1 78 ? -13.921 -0.242 -11.336 1.00 71.88 78 GLY A O 1
ATOM 590 N N . LEU A 1 79 ? -12.345 1.307 -10.868 1.00 76.69 79 LEU A N 1
ATOM 591 C CA . LEU A 1 79 ? -13.253 2.378 -10.447 1.00 76.69 79 LEU A CA 1
ATOM 592 C C . LEU A 1 79 ? -14.239 2.771 -11.555 1.00 76.69 79 LEU A C 1
ATOM 594 O O . LEU A 1 79 ? -15.427 2.903 -11.294 1.00 76.69 79 LEU A O 1
ATOM 598 N N . GLY A 1 80 ? -13.775 2.900 -12.803 1.00 73.19 80 GLY A N 1
ATOM 599 C CA . GLY A 1 80 ? -14.626 3.310 -13.928 1.00 73.19 80 GLY A CA 1
ATOM 600 C C . GLY A 1 80 ? -15.671 2.280 -14.383 1.00 73.19 80 GLY A C 1
ATOM 601 O O . GLY A 1 80 ? -16.523 2.615 -15.201 1.00 73.19 80 GLY A O 1
ATOM 602 N N . ARG A 1 81 ? -15.602 1.029 -13.907 1.00 72.12 81 ARG A N 1
ATOM 603 C CA . ARG A 1 81 ? -16.541 -0.053 -14.268 1.00 72.12 81 ARG A CA 1
ATOM 604 C C . ARG A 1 81 ? -17.427 -0.511 -13.117 1.00 72.12 81 ARG A C 1
ATOM 606 O O . ARG A 1 81 ? -18.369 -1.260 -13.360 1.00 72.12 81 ARG A O 1
ATOM 613 N N . ALA A 1 82 ? -17.082 -0.150 -11.888 1.00 74.81 82 ALA A N 1
ATOM 614 C CA . ALA A 1 82 ? -17.762 -0.666 -10.717 1.00 74.81 82 ALA A CA 1
ATOM 615 C C . ALA A 1 82 ? -19.093 0.050 -10.485 1.00 74.81 82 ALA A C 1
ATOM 617 O O . ALA A 1 82 ? -19.196 1.266 -10.641 1.00 74.81 82 ALA A O 1
ATOM 618 N N . ILE A 1 83 ? -20.101 -0.728 -10.093 1.00 69.94 83 ILE A N 1
ATOM 619 C CA . ILE A 1 83 ? -21.423 -0.222 -9.705 1.00 69.94 83 ILE A CA 1
ATOM 620 C C . ILE A 1 83 ? -21.433 0.126 -8.207 1.00 69.94 83 ILE A C 1
ATOM 622 O O . ILE A 1 83 ? -22.179 1.006 -7.784 1.00 69.94 83 ILE A O 1
ATOM 626 N N . SER A 1 84 ? -20.570 -0.517 -7.411 1.00 80.44 84 SER A N 1
ATOM 627 C CA . SER A 1 84 ? -20.411 -0.262 -5.979 1.00 80.44 84 SER A CA 1
ATOM 628 C C . SER A 1 84 ? -18.941 -0.196 -5.561 1.00 80.44 84 SER A C 1
ATOM 630 O O . SER A 1 84 ? -18.058 -0.815 -6.162 1.00 80.44 84 SER A O 1
ATOM 632 N N . ILE A 1 85 ? -18.680 0.556 -4.491 1.00 79.19 85 ILE A N 1
ATOM 633 C CA . ILE A 1 85 ? -17.344 0.679 -3.899 1.00 79.19 85 ILE A CA 1
ATOM 634 C C . ILE A 1 85 ? -16.841 -0.668 -3.359 1.00 79.19 85 ILE A C 1
ATOM 636 O O . ILE A 1 85 ? -15.655 -0.976 -3.479 1.00 79.19 85 ILE A O 1
ATOM 640 N N . ASP A 1 86 ? -17.749 -1.511 -2.869 1.00 81.06 86 ASP A N 1
ATOM 641 C CA . ASP A 1 86 ? -17.442 -2.820 -2.285 1.00 81.06 86 ASP A CA 1
ATOM 642 C C . ASP A 1 86 ? -16.781 -3.777 -3.289 1.00 81.06 86 ASP A C 1
ATOM 644 O O . ASP A 1 86 ? -15.978 -4.626 -2.910 1.00 81.06 86 ASP A O 1
ATOM 648 N N . GLU A 1 87 ? -17.036 -3.609 -4.591 1.00 82.44 87 GLU A N 1
ATOM 649 C CA . GLU A 1 87 ? -16.374 -4.386 -5.646 1.00 82.44 87 GLU A CA 1
ATOM 650 C C . GLU A 1 87 ? -14.964 -3.884 -5.988 1.00 82.44 87 GLU A C 1
ATOM 652 O O . GLU A 1 87 ? -14.159 -4.611 -6.589 1.00 82.44 87 GLU A O 1
ATOM 657 N N . VAL A 1 88 ? -14.663 -2.626 -5.660 1.00 86.38 88 VAL A N 1
ATOM 658 C CA . VAL A 1 88 ? -13.384 -1.987 -5.987 1.00 86.38 88 VAL A CA 1
ATOM 659 C C . VAL A 1 88 ? -12.357 -2.228 -4.895 1.00 86.38 88 VAL A C 1
ATOM 661 O O . VAL A 1 88 ? -11.198 -2.508 -5.204 1.00 86.38 88 VAL A O 1
ATOM 664 N N . LEU A 1 89 ? -12.763 -2.141 -3.628 1.00 88.50 89 LEU A N 1
ATOM 665 C CA . LEU A 1 89 ? -11.848 -2.195 -2.486 1.00 88.50 89 LEU A CA 1
ATOM 666 C C . LEU A 1 89 ? -11.013 -3.493 -2.427 1.00 88.50 89 LEU A C 1
ATOM 668 O O . LEU A 1 89 ? -9.796 -3.393 -2.244 1.00 88.50 89 LEU A O 1
ATOM 672 N N . PRO A 1 90 ? -11.568 -4.697 -2.683 1.00 87.81 90 PRO A N 1
ATOM 673 C CA . PRO A 1 90 ? -10.765 -5.918 -2.765 1.00 87.81 90 PRO A CA 1
ATOM 674 C C . PRO A 1 90 ? -9.733 -5.885 -3.904 1.00 87.81 90 PRO A C 1
ATOM 676 O O . PRO A 1 90 ? -8.571 -6.239 -3.704 1.00 87.81 90 PRO A O 1
ATOM 679 N N . LYS A 1 91 ? -10.114 -5.384 -5.089 1.00 85.81 91 LYS A N 1
ATOM 680 C CA . LYS A 1 91 ? -9.214 -5.264 -6.257 1.00 85.81 91 LYS A CA 1
ATOM 681 C C . LYS A 1 91 ? -8.110 -4.230 -6.030 1.00 85.81 91 LYS A C 1
ATOM 683 O O . LYS A 1 91 ? -6.986 -4.378 -6.525 1.00 85.81 91 LYS A O 1
ATOM 688 N N . LEU A 1 92 ? -8.422 -3.178 -5.278 1.00 88.81 92 LEU A N 1
ATOM 689 C CA . LEU A 1 92 ? -7.449 -2.200 -4.817 1.00 88.81 92 LEU A CA 1
ATOM 690 C C . LEU A 1 92 ? -6.419 -2.875 -3.905 1.00 88.81 92 LEU A C 1
ATOM 692 O O . LEU A 1 92 ? -5.225 -2.752 -4.175 1.00 88.81 92 LEU A O 1
ATOM 696 N N . LEU A 1 93 ? -6.846 -3.667 -2.915 1.00 89.88 93 LEU A N 1
ATOM 697 C CA . LEU A 1 93 ? -5.921 -4.434 -2.070 1.00 89.88 93 LEU A CA 1
ATOM 698 C C . LEU A 1 93 ? -5.076 -5.422 -2.887 1.00 89.88 93 LEU A C 1
ATOM 700 O O . LEU A 1 93 ? -3.865 -5.501 -2.678 1.00 89.88 93 LEU A O 1
ATOM 704 N N . ASP A 1 94 ? -5.662 -6.119 -3.863 1.00 88.25 94 ASP A N 1
ATOM 705 C CA . ASP A 1 94 ? -4.914 -6.997 -4.774 1.00 88.25 94 ASP A CA 1
ATOM 706 C C . ASP A 1 94 ? -3.795 -6.253 -5.507 1.00 88.25 94 ASP A C 1
ATOM 708 O O . ASP A 1 94 ? -2.671 -6.749 -5.624 1.00 88.25 94 ASP A O 1
ATOM 712 N N . SER A 1 95 ? -4.095 -5.052 -5.995 1.00 87.06 95 SER A N 1
ATOM 713 C CA . SER A 1 95 ? -3.138 -4.212 -6.715 1.00 87.06 95 SER A CA 1
ATOM 714 C C . SER A 1 95 ? -2.046 -3.693 -5.784 1.00 87.06 95 SER A C 1
ATOM 716 O O . SER A 1 95 ? -0.863 -3.757 -6.124 1.00 87.06 95 SER A O 1
ATOM 718 N N . LEU A 1 96 ? -2.410 -3.263 -4.574 1.00 88.44 96 LEU A N 1
ATOM 719 C CA . LEU A 1 96 ? -1.449 -2.821 -3.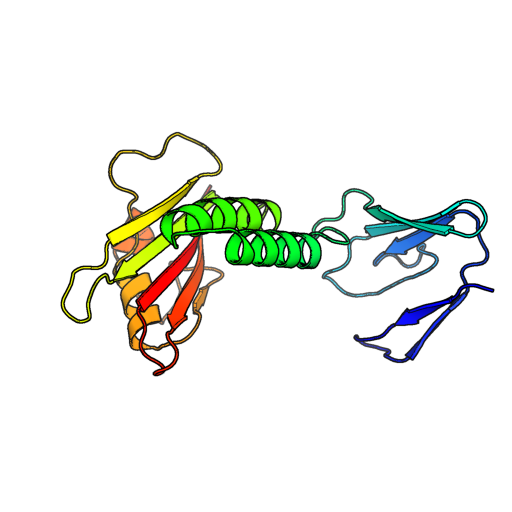567 1.00 88.44 96 LEU A CA 1
ATOM 720 C C . LEU A 1 96 ? -0.510 -3.955 -3.144 1.00 88.44 96 LEU A C 1
ATOM 722 O O . LEU A 1 96 ? 0.686 -3.724 -3.017 1.00 88.44 96 LEU A O 1
ATOM 726 N N . PHE A 1 97 ? -0.986 -5.192 -3.021 1.00 88.56 97 PHE A N 1
ATOM 727 C CA . PHE A 1 97 ? -0.136 -6.341 -2.677 1.00 88.56 97 PHE A CA 1
ATOM 728 C C . PHE A 1 97 ? 0.839 -6.741 -3.791 1.00 88.56 97 PHE A C 1
ATOM 730 O O . PHE A 1 97 ? 1.887 -7.332 -3.505 1.00 88.56 97 PHE A O 1
ATOM 737 N N . LYS A 1 98 ? 0.525 -6.417 -5.051 1.00 84.06 98 LYS A N 1
ATOM 738 C CA . LYS A 1 98 ? 1.472 -6.547 -6.169 1.00 84.06 98 LYS A CA 1
ATOM 739 C C . LYS A 1 98 ? 2.570 -5.485 -6.095 1.00 84.06 98 LYS A C 1
ATOM 741 O O . LYS A 1 98 ? 3.716 -5.784 -6.412 1.00 84.06 98 LYS A O 1
ATOM 746 N N . VAL A 1 99 ? 2.231 -4.268 -5.660 1.00 82.44 99 VAL A N 1
ATOM 747 C CA . VAL A 1 99 ? 3.185 -3.155 -5.496 1.00 82.44 99 VAL A CA 1
ATOM 748 C C . VAL A 1 99 ? 4.063 -3.348 -4.258 1.00 82.44 99 VAL A C 1
ATOM 750 O O . VAL A 1 99 ? 5.284 -3.232 -4.331 1.00 82.44 99 VAL A O 1
ATOM 753 N N . PHE A 1 100 ? 3.453 -3.655 -3.118 1.00 85.06 100 PHE A N 1
ATOM 754 C CA . PHE A 1 100 ? 4.110 -3.844 -1.830 1.00 85.06 100 PHE A CA 1
ATOM 755 C C . PHE A 1 100 ? 4.332 -5.334 -1.580 1.00 85.06 100 PHE A C 1
ATOM 757 O O . PHE A 1 100 ? 3.637 -5.968 -0.791 1.00 85.06 100 PHE A O 1
ATOM 764 N N . THR A 1 101 ? 5.322 -5.906 -2.262 1.00 85.06 101 THR A N 1
ATOM 765 C CA . THR A 1 101 ? 5.645 -7.345 -2.203 1.00 85.06 101 THR A CA 1
ATOM 766 C C . THR A 1 101 ? 6.005 -7.849 -0.804 1.00 85.06 101 THR A C 1
ATOM 768 O O . THR A 1 101 ? 5.860 -9.036 -0.528 1.00 85.06 101 THR A O 1
ATOM 771 N N . GLN A 1 102 ? 6.437 -6.949 0.077 1.00 84.19 102 GLN A N 1
ATOM 772 C CA . GLN A 1 102 ? 6.762 -7.231 1.474 1.00 84.19 102 GLN A CA 1
ATOM 773 C C . GLN A 1 102 ? 5.566 -7.115 2.431 1.00 84.19 102 GLN A C 1
ATOM 775 O O . GLN A 1 102 ? 5.708 -7.488 3.584 1.00 84.19 102 GLN A O 1
ATOM 780 N N . ALA A 1 103 ? 4.419 -6.585 1.987 1.00 88.75 103 ALA A N 1
ATOM 781 C CA . ALA A 1 103 ? 3.234 -6.448 2.832 1.00 88.75 103 ALA A CA 1
ATOM 782 C C . ALA A 1 103 ? 2.678 -7.819 3.223 1.00 88.75 103 ALA A C 1
ATOM 784 O O . ALA A 1 103 ? 2.450 -8.657 2.344 1.00 88.75 103 ALA A O 1
ATOM 785 N N . ASP A 1 104 ? 2.417 -8.020 4.510 1.00 89.25 104 ASP A N 1
ATOM 786 C CA . ASP A 1 104 ? 1.849 -9.261 5.034 1.00 89.25 104 ASP A CA 1
ATOM 787 C C . ASP A 1 104 ? 0.325 -9.170 5.121 1.00 89.25 104 ASP A C 1
ATOM 789 O O . ASP A 1 104 ? -0.368 -10.129 4.767 1.00 89.25 104 ASP A O 1
ATOM 793 N N . ARG A 1 105 ? -0.198 -8.010 5.539 1.00 90.81 105 ARG A N 1
ATOM 794 C CA . ARG A 1 105 ? -1.634 -7.756 5.706 1.00 90.81 105 ARG A CA 1
ATOM 795 C C . ARG A 1 105 ? -2.026 -6.390 5.157 1.00 90.81 105 ARG A C 1
ATOM 797 O O . ARG A 1 105 ? -1.218 -5.464 5.103 1.00 90.81 105 ARG A O 1
ATOM 804 N N . GLY A 1 106 ? -3.281 -6.271 4.747 1.00 91.94 106 GLY A N 1
ATOM 805 C CA . GLY A 1 106 ? -3.873 -5.005 4.365 1.00 91.94 106 GLY A CA 1
ATOM 806 C C . GLY A 1 106 ? -5.378 -5.015 4.545 1.00 91.94 106 GLY A C 1
ATOM 807 O O . GLY A 1 106 ? -6.033 -6.040 4.356 1.00 91.94 106 GLY A O 1
ATOM 808 N N . PHE A 1 107 ? -5.905 -3.862 4.924 1.00 92.50 107 PHE A N 1
ATOM 809 C CA . PHE A 1 107 ? -7.282 -3.675 5.345 1.00 92.50 107 PHE A CA 1
ATOM 810 C C . PHE A 1 107 ? -7.826 -2.392 4.732 1.00 92.50 107 PHE A C 1
ATOM 812 O O . PHE A 1 107 ? -7.118 -1.387 4.646 1.00 92.50 107 PHE A O 1
ATOM 819 N N . VAL A 1 108 ? -9.096 -2.422 4.350 1.00 92.88 108 VAL A N 1
ATOM 820 C CA . VAL A 1 108 ? -9.893 -1.220 4.142 1.00 92.88 108 VAL A CA 1
ATOM 821 C C . VAL A 1 108 ? -10.975 -1.201 5.202 1.00 92.88 108 VAL A C 1
ATOM 823 O O . VAL A 1 108 ? -11.754 -2.150 5.333 1.00 92.88 108 VAL A O 1
ATOM 826 N N . VAL A 1 109 ? -10.991 -0.124 5.973 1.00 92.12 109 VAL A N 1
ATOM 827 C CA . VAL A 1 109 ? -11.940 0.102 7.057 1.00 92.12 109 VAL A CA 1
ATOM 828 C C . VAL A 1 109 ? -12.747 1.329 6.697 1.00 92.12 109 VAL A C 1
ATOM 830 O O . VAL A 1 109 ? -12.168 2.360 6.376 1.00 92.12 109 VAL A O 1
ATOM 833 N N . MET A 1 110 ? -14.067 1.224 6.744 1.00 91.31 110 MET A N 1
ATOM 834 C CA . MET A 1 110 ? -14.965 2.316 6.387 1.00 91.31 110 MET A CA 1
ATOM 835 C C . MET A 1 110 ? -15.856 2.668 7.564 1.00 91.31 110 MET A C 1
ATOM 837 O O . MET A 1 110 ? -16.205 1.822 8.387 1.00 91.31 110 MET A O 1
ATOM 841 N N . ARG A 1 111 ? -16.237 3.934 7.623 1.00 90.69 111 ARG A N 1
ATOM 842 C CA . ARG A 1 111 ? -17.257 4.476 8.501 1.00 90.69 111 ARG A CA 1
ATOM 843 C C . ARG A 1 111 ? -18.513 4.706 7.645 1.00 90.69 111 ARG A C 1
ATOM 845 O O . ARG A 1 111 ? -18.518 5.632 6.839 1.00 90.69 111 ARG A O 1
ATOM 852 N N . PRO A 1 112 ? -19.570 3.884 7.785 1.00 85.75 112 PRO A N 1
ATOM 853 C CA . PRO 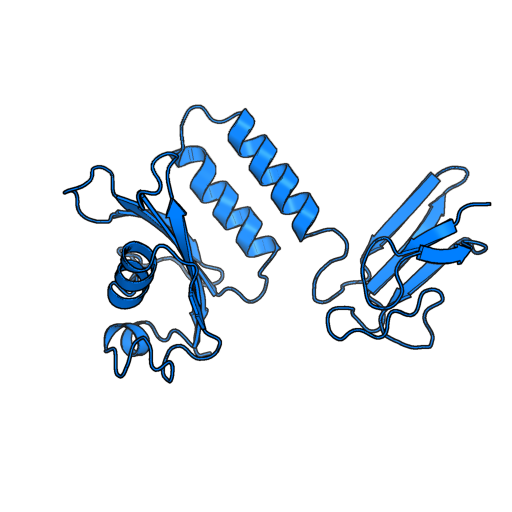A 1 112 ? -20.754 3.971 6.920 1.00 85.75 112 PRO A CA 1
ATOM 854 C C . PRO A 1 112 ? -21.542 5.281 7.060 1.00 85.75 112 PRO A C 1
ATOM 856 O O . PRO A 1 112 ? -22.237 5.687 6.135 1.00 85.75 112 PRO A O 1
ATOM 859 N N . ALA A 1 113 ? -21.461 5.917 8.229 1.00 85.56 113 ALA A N 1
ATOM 860 C CA . ALA A 1 113 ? -22.088 7.195 8.551 1.00 85.56 113 ALA A CA 1
ATOM 861 C C . ALA A 1 113 ? -21.274 7.898 9.655 1.00 85.56 113 ALA A C 1
ATOM 863 O O . ALA A 1 113 ? -20.603 7.194 10.409 1.00 85.56 113 ALA A O 1
ATOM 864 N N . PRO A 1 114 ? -21.341 9.235 9.810 1.00 81.19 114 PRO A N 1
ATOM 865 C CA . PRO A 1 114 ? -20.503 9.995 10.750 1.00 81.19 114 PRO A CA 1
ATOM 866 C C . PRO A 1 114 ? -20.439 9.441 12.184 1.00 81.19 114 PRO A C 1
ATOM 868 O O . PRO A 1 114 ? -19.362 9.437 12.778 1.00 81.19 114 PRO A O 1
ATOM 871 N N . ASP A 1 115 ? -21.547 8.886 12.685 1.00 84.25 115 ASP A N 1
ATOM 872 C CA . ASP A 1 115 ? -21.666 8.323 14.040 1.00 84.25 115 ASP A CA 1
ATOM 873 C C . ASP A 1 115 ? -21.623 6.784 14.084 1.00 84.25 115 ASP A C 1
ATOM 875 O O . ASP A 1 115 ? -21.812 6.165 15.134 1.00 84.25 115 ASP A O 1
ATOM 879 N N . ALA A 1 116 ? -21.410 6.133 12.940 1.00 87.25 116 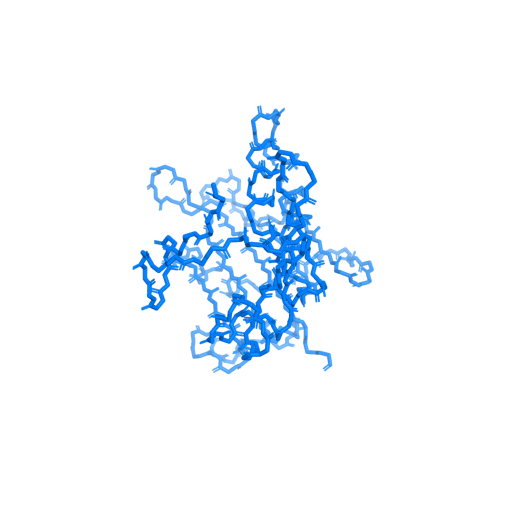ALA A N 1
ATOM 880 C CA . ALA A 1 116 ? -21.345 4.682 12.852 1.00 87.25 116 ALA A CA 1
ATOM 881 C C . ALA A 1 116 ? -19.956 4.156 13.255 1.00 87.25 116 ALA A C 1
ATOM 883 O O . ALA A 1 116 ? -18.937 4.819 13.026 1.00 87.25 116 ALA A O 1
ATOM 884 N N . PRO A 1 117 ? -19.879 2.932 13.807 1.00 86.69 117 PRO A N 1
ATOM 885 C CA . PRO A 1 117 ? -18.597 2.302 14.071 1.00 86.69 117 PRO A CA 1
ATOM 886 C C . PRO A 1 117 ? -17.827 2.057 12.769 1.00 86.69 117 PRO A C 1
ATOM 888 O O . PRO A 1 117 ? -18.403 1.797 11.711 1.00 86.69 117 PRO A O 1
ATOM 891 N N . LEU A 1 118 ? -16.500 2.103 12.872 1.00 87.38 118 LEU A N 1
ATOM 892 C CA . LEU A 1 118 ? -15.600 1.681 11.806 1.00 87.38 118 LEU A CA 1
ATOM 893 C C . LEU A 1 118 ? -15.729 0.171 11.587 1.00 87.38 118 LEU A C 1
ATOM 895 O O . LEU A 1 118 ? -15.568 -0.613 12.525 1.00 87.38 118 LEU A O 1
ATOM 899 N N . VAL A 1 119 ? -15.991 -0.229 10.345 1.00 88.38 119 VAL A N 1
ATOM 900 C CA . VAL A 1 119 ? -16.164 -1.627 9.948 1.00 88.38 119 VAL A CA 1
ATOM 901 C C . VAL A 1 119 ? -15.145 -2.016 8.875 1.00 88.38 119 VAL A C 1
ATOM 903 O O . VAL A 1 119 ? -14.926 -1.255 7.928 1.00 88.38 119 VAL A O 1
ATOM 906 N N . PRO A 1 120 ? -14.487 -3.182 8.994 1.00 88.94 120 PRO A N 1
ATOM 907 C CA . PRO A 1 120 ? -13.651 -3.702 7.923 1.00 88.94 120 PRO A CA 1
ATOM 908 C C . PRO A 1 120 ? -14.542 -4.120 6.749 1.00 88.94 120 PRO A C 1
ATOM 910 O O . PRO A 1 120 ? -15.431 -4.953 6.906 1.00 88.94 120 PRO A O 1
ATOM 913 N N . VAL A 1 121 ? -14.297 -3.542 5.576 1.00 89.50 121 VAL A N 1
ATOM 914 C CA . VAL A 1 121 ? -15.071 -3.818 4.349 1.00 89.50 121 VAL A CA 1
ATOM 915 C C . VAL A 1 121 ? -14.282 -4.639 3.333 1.00 89.50 121 VAL A C 1
ATOM 917 O O . VAL A 1 121 ? -14.860 -5.320 2.493 1.00 89.50 121 VAL A O 1
ATOM 920 N N . ALA A 1 122 ? -12.953 -4.609 3.415 1.00 90.38 122 ALA A N 1
ATOM 921 C CA . ALA A 1 122 ? -12.081 -5.463 2.625 1.00 90.38 122 ALA A CA 1
ATOM 922 C C . ALA A 1 122 ? -10.817 -5.774 3.418 1.00 90.38 122 ALA A C 1
ATOM 924 O O . ALA A 1 122 ? -10.308 -4.937 4.164 1.00 90.38 122 ALA A O 1
ATOM 925 N N . ALA A 1 123 ? -10.280 -6.973 3.236 1.00 90.81 123 ALA A N 1
ATOM 926 C CA . ALA A 1 123 ? -9.043 -7.368 3.876 1.00 90.81 123 ALA A CA 1
ATOM 927 C C . ALA A 1 123 ? -8.290 -8.371 3.002 1.00 90.81 123 ALA A C 1
ATOM 929 O O . ALA A 1 123 ? -8.888 -9.123 2.230 1.00 90.81 123 ALA A O 1
ATOM 930 N N . LYS A 1 124 ? -6.963 -8.378 3.118 1.00 89.31 124 LYS A N 1
ATOM 931 C CA . LYS A 1 124 ? -6.085 -9.285 2.383 1.00 89.31 124 LYS A CA 1
ATOM 932 C C . LYS A 1 124 ? -4.881 -9.676 3.234 1.00 89.31 124 LYS A C 1
ATOM 934 O O . LYS A 1 124 ? -4.268 -8.826 3.874 1.00 89.31 124 LYS A O 1
ATOM 939 N N . THR A 1 125 ? -4.523 -10.954 3.202 1.00 89.81 125 THR A N 1
ATOM 940 C CA . THR A 1 125 ? -3.299 -11.508 3.798 1.00 89.81 125 THR A CA 1
ATOM 941 C C . THR A 1 125 ? -2.435 -12.126 2.701 1.00 89.81 125 THR A C 1
ATOM 943 O O . THR A 1 125 ? -2.940 -12.611 1.685 1.00 89.81 125 THR A O 1
ATOM 946 N N . ARG A 1 126 ? -1.107 -12.080 2.862 1.00 86.12 126 ARG A N 1
ATOM 947 C CA . ARG A 1 126 ? -0.170 -12.733 1.932 1.00 86.12 126 ARG A CA 1
ATOM 948 C C . ARG A 1 126 ? 0.037 -14.206 2.271 1.00 86.12 126 ARG A C 1
ATOM 950 O O . ARG A 1 126 ? 0.247 -15.012 1.368 1.00 86.12 126 ARG A O 1
ATOM 957 N N . ARG A 1 127 ? 0.041 -14.542 3.562 1.00 79.00 127 ARG A N 1
ATOM 958 C CA . ARG A 1 127 ? 0.263 -15.892 4.094 1.00 79.00 127 ARG A CA 1
ATOM 959 C C . ARG A 1 127 ? -0.789 -16.178 5.166 1.00 79.00 127 ARG A C 1
ATOM 961 O O . ARG A 1 127 ? -1.025 -15.315 6.006 1.00 79.00 127 ARG A O 1
ATOM 968 N N . GLY A 1 128 ? -1.359 -17.384 5.142 1.00 66.88 128 GLY A N 1
ATOM 969 C CA . GLY A 1 128 ? -2.381 -17.838 6.090 1.00 66.88 128 GLY A CA 1
ATOM 970 C C . GLY A 1 128 ? -3.803 -17.391 5.741 1.00 66.88 128 GLY A C 1
ATOM 971 O O . GLY A 1 128 ? -3.998 -16.385 5.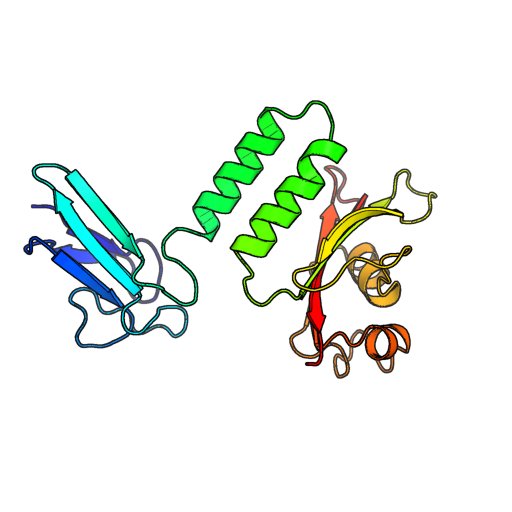050 1.00 66.88 128 GLY A O 1
ATOM 972 N N . ASP A 1 129 ? -4.778 -18.153 6.236 1.00 60.56 129 ASP A N 1
ATOM 973 C CA . ASP A 1 129 ? -6.178 -17.741 6.222 1.00 60.56 129 ASP A CA 1
ATOM 974 C C . ASP A 1 129 ? -6.395 -16.622 7.235 1.00 60.56 129 ASP A C 1
ATOM 976 O O . ASP A 1 129 ? -5.778 -16.572 8.302 1.00 60.56 129 ASP A O 1
ATOM 980 N N . MET A 1 130 ? -7.265 -15.689 6.870 1.00 61.62 130 MET A N 1
ATOM 981 C CA . MET A 1 130 ? -7.688 -14.647 7.784 1.00 61.62 130 MET A CA 1
ATOM 982 C C . MET A 1 130 ? -8.630 -15.287 8.802 1.00 61.62 130 MET A C 1
ATOM 984 O O . MET A 1 130 ? -9.729 -15.698 8.437 1.00 61.62 130 MET A O 1
ATOM 988 N N . GLU A 1 131 ? -8.199 -15.408 10.059 1.00 54.06 131 GLU A N 1
ATOM 989 C CA . GLU A 1 131 ? -9.121 -15.775 11.137 1.00 54.06 131 GLU A CA 1
ATOM 990 C C . GLU A 1 131 ? -10.301 -14.792 11.158 1.00 54.06 131 GLU A C 1
ATOM 992 O O . GLU A 1 131 ? -10.130 -13.590 10.917 1.00 54.06 131 GLU A O 1
ATOM 997 N N . GLU A 1 132 ? -11.499 -15.312 11.436 1.00 45.28 132 GLU A N 1
ATOM 998 C CA . GLU A 1 132 ? -12.706 -14.511 11.636 1.00 45.28 132 GLU A CA 1
ATOM 999 C C . GLU A 1 132 ? -12.418 -13.379 12.632 1.00 45.28 132 GLU A C 1
ATOM 1001 O O . GLU A 1 132 ? -12.136 -13.598 13.809 1.00 45.28 132 GLU A O 1
ATOM 1006 N N . GLY A 1 133 ? -12.456 -12.146 12.123 1.00 52.50 133 GLY A N 1
ATOM 1007 C CA . GLY A 1 133 ? -12.051 -10.954 12.859 1.00 52.50 133 GLY A CA 1
ATOM 1008 C C . GLY A 1 133 ? -10.634 -10.515 12.507 1.00 52.50 133 GLY A C 1
ATOM 1009 O O . GLY A 1 133 ? -9.709 -10.660 13.304 1.00 52.50 133 GLY A O 1
ATOM 1010 N N . ALA A 1 134 ? -10.483 -9.901 11.329 1.00 60.00 134 ALA A N 1
ATOM 1011 C CA . ALA A 1 134 ? -9.319 -9.099 10.966 1.00 60.00 134 ALA A CA 1
ATOM 1012 C C . ALA A 1 134 ? -8.954 -8.152 12.123 1.00 60.00 134 ALA A C 1
ATOM 1014 O O . ALA A 1 134 ? -9.637 -7.155 12.370 1.00 60.00 134 ALA A O 1
ATOM 1015 N N . ARG A 1 135 ? -7.909 -8.489 12.883 1.00 66.94 135 ARG A N 1
ATOM 1016 C CA . ARG A 1 135 ? -7.544 -7.723 14.072 1.00 66.94 135 ARG A CA 1
ATOM 1017 C C . ARG A 1 135 ? -6.745 -6.488 13.664 1.00 66.94 135 ARG A C 1
ATOM 1019 O O . ARG A 1 135 ? -5.582 -6.587 13.282 1.00 66.94 135 ARG A O 1
ATOM 1026 N N . ILE A 1 136 ? -7.406 -5.336 13.713 1.00 80.19 136 ILE A N 1
ATOM 1027 C CA . ILE A 1 136 ? -6.871 -4.035 13.302 1.00 80.19 136 ILE A CA 1
ATOM 1028 C C . ILE A 1 136 ? -6.580 -3.204 14.555 1.00 80.19 136 ILE A C 1
ATOM 1030 O O . ILE A 1 136 ? -7.383 -3.171 15.491 1.00 80.19 136 ILE A O 1
ATOM 1034 N N . SER A 1 137 ? -5.439 -2.512 14.582 1.00 82.94 137 SER A N 1
ATOM 1035 C CA . SER A 1 137 ? -5.122 -1.579 15.668 1.00 82.94 137 SER A CA 1
ATOM 1036 C C . SER A 1 137 ? -6.037 -0.359 15.591 1.00 82.94 137 SER A C 1
ATOM 1038 O O . SER A 1 137 ? -5.864 0.500 14.729 1.00 82.94 137 SER A O 1
ATOM 1040 N N . ARG A 1 138 ? -7.001 -0.268 16.516 1.00 83.62 138 ARG A N 1
ATOM 1041 C CA . ARG A 1 138 ? -7.897 0.896 16.630 1.00 83.62 138 ARG A CA 1
ATOM 1042 C C . ARG A 1 138 ? -7.114 2.193 16.807 1.00 83.62 138 ARG A C 1
ATOM 1044 O O . ARG A 1 138 ? -7.433 3.163 16.143 1.00 83.62 138 ARG A O 1
ATOM 1051 N N . THR A 1 139 ? -6.042 2.165 17.599 1.00 86.12 139 THR A N 1
ATOM 1052 C CA . THR A 1 139 ? -5.163 3.317 17.840 1.00 86.12 139 THR A CA 1
ATOM 1053 C C . THR A 1 139 ? -4.598 3.890 16.539 1.00 86.12 139 THR A C 1
ATOM 1055 O O . THR A 1 139 ? -4.688 5.089 16.306 1.00 86.12 139 THR A O 1
ATOM 1058 N N . ILE A 1 140 ? -4.069 3.035 15.656 1.00 88.56 140 ILE A N 1
ATOM 1059 C CA . ILE A 1 140 ? -3.508 3.468 14.366 1.00 88.56 140 ILE A CA 1
ATOM 1060 C C . ILE A 1 140 ? -4.596 4.055 13.458 1.00 88.56 140 ILE A C 1
ATOM 1062 O O . ILE A 1 140 ? -4.372 5.061 12.783 1.00 88.56 140 ILE A O 1
ATOM 1066 N N . VAL A 1 141 ? -5.767 3.417 13.421 1.00 90.06 141 VAL A N 1
ATOM 1067 C CA . VAL A 1 141 ? -6.887 3.867 12.588 1.00 90.06 141 VAL A CA 1
ATOM 1068 C C . VAL A 1 141 ? -7.435 5.205 13.083 1.00 90.06 141 VAL A C 1
ATOM 1070 O O . VAL A 1 141 ? -7.619 6.120 12.287 1.00 90.06 141 VAL A O 1
ATOM 1073 N N . GLU A 1 142 ? -7.674 5.337 14.385 1.00 88.56 142 GLU A N 1
ATOM 1074 C CA . GLU A 1 142 ? -8.198 6.554 15.010 1.00 88.56 142 GLU A CA 1
ATOM 1075 C C . GLU A 1 142 ? -7.239 7.733 14.850 1.00 88.56 142 GLU A C 1
ATOM 1077 O O . GLU A 1 142 ? -7.690 8.830 14.517 1.00 88.56 142 GLU A O 1
ATOM 1082 N N . GLU A 1 143 ? -5.932 7.508 15.000 1.00 89.06 143 GLU A N 1
ATOM 1083 C CA . GLU A 1 143 ? -4.916 8.540 14.774 1.00 89.06 143 GLU A CA 1
ATOM 1084 C C . GLU A 1 143 ? -4.931 9.024 13.315 1.00 89.06 143 GLU A C 1
ATOM 1086 O O . GLU A 1 143 ? -4.926 10.227 13.055 1.00 89.06 143 GLU A O 1
ATOM 1091 N N . ALA A 1 144 ? -5.021 8.107 12.344 1.00 91.38 144 ALA A N 1
ATOM 1092 C CA . ALA A 1 144 ? -5.069 8.469 10.925 1.00 91.38 144 ALA A CA 1
ATOM 1093 C C . ALA A 1 144 ? -6.357 9.227 10.561 1.00 91.38 144 ALA A C 1
ATOM 1095 O O . ALA A 1 144 ? -6.305 10.206 9.811 1.00 91.38 144 ALA A O 1
ATOM 1096 N N . MET A 1 145 ? -7.500 8.796 11.107 1.00 91.38 145 MET A N 1
ATOM 1097 C CA . MET A 1 145 ? -8.799 9.450 10.916 1.00 91.38 145 MET A CA 1
ATOM 1098 C C . MET A 1 145 ? -8.803 10.854 11.531 1.00 91.38 145 MET A C 1
ATOM 1100 O O . MET A 1 145 ? -9.140 11.819 10.853 1.00 91.38 145 MET A O 1
ATOM 1104 N N . THR A 1 146 ? -8.387 10.982 12.794 1.00 90.50 146 THR A N 1
ATOM 1105 C CA . THR A 1 146 ? -8.392 12.256 13.534 1.00 90.50 146 THR A CA 1
ATOM 1106 C C . THR A 1 146 ? -7.380 13.238 12.956 1.00 90.50 146 THR A C 1
ATOM 1108 O O . THR A 1 146 ? -7.682 14.415 12.771 1.00 90.50 146 THR A O 1
ATOM 1111 N N . GLY A 1 147 ? -6.183 12.753 12.622 1.00 88.25 147 GLY A N 1
ATOM 1112 C CA . GLY A 1 147 ? -5.121 13.569 12.046 1.00 88.25 147 GLY A CA 1
ATOM 1113 C C . GLY A 1 147 ? -5.347 13.957 10.584 1.00 88.25 147 GLY A C 1
ATOM 1114 O O . GLY A 1 147 ? -4.600 14.801 10.082 1.00 88.25 147 GLY A O 1
ATOM 1115 N N . LYS A 1 148 ? -6.322 13.335 9.894 1.00 91.31 148 LYS A N 1
ATOM 1116 C CA . LYS A 1 148 ? -6.607 13.481 8.450 1.00 91.31 148 LYS A CA 1
ATOM 1117 C C . LYS A 1 148 ? -5.342 13.403 7.577 1.00 91.31 148 LYS A C 1
ATOM 1119 O O . LYS A 1 148 ? -5.221 14.055 6.542 1.00 91.31 148 LYS A O 1
ATOM 1124 N N . LYS A 1 149 ? -4.346 12.622 8.010 1.00 88.50 149 LYS A N 1
ATOM 1125 C CA . LYS A 1 149 ? -3.035 12.506 7.357 1.00 88.50 149 LYS A CA 1
ATOM 1126 C C . LYS A 1 149 ? -2.584 11.061 7.293 1.00 88.50 149 LYS A C 1
ATOM 1128 O O . LYS A 1 149 ? -2.821 10.272 8.201 1.00 88.50 149 LYS A O 1
ATOM 1133 N N . ALA A 1 150 ? -1.878 10.741 6.213 1.00 89.56 150 ALA A N 1
ATOM 1134 C CA . ALA A 1 150 ? -1.228 9.452 6.072 1.00 89.56 150 ALA A CA 1
ATOM 1135 C C . ALA A 1 150 ? -0.140 9.277 7.139 1.00 89.56 150 ALA A C 1
ATOM 1137 O O . ALA A 1 150 ? 0.725 10.139 7.320 1.00 89.56 150 ALA A O 1
ATOM 1138 N N . ILE A 1 151 ? -0.158 8.125 7.796 1.00 90.00 151 ILE A N 1
ATOM 1139 C CA . ILE A 1 151 ? 0.846 7.699 8.755 1.00 90.00 151 ILE A CA 1
ATOM 1140 C C . ILE A 1 151 ? 1.693 6.617 8.099 1.00 90.00 151 ILE A C 1
ATOM 1142 O O . ILE A 1 151 ? 1.186 5.607 7.620 1.00 90.00 151 ILE A O 1
ATOM 1146 N N . LEU A 1 152 ? 3.002 6.830 8.100 1.00 89.69 152 LEU A N 1
ATOM 1147 C CA . LEU A 1 152 ? 3.991 5.822 7.759 1.00 89.69 152 LEU A CA 1
ATOM 1148 C C . LEU A 1 152 ? 4.877 5.600 8.980 1.00 89.69 152 LEU A C 1
ATOM 1150 O O . LEU A 1 152 ? 5.387 6.569 9.550 1.00 89.69 152 LEU A O 1
ATOM 1154 N N . SER A 1 153 ? 5.057 4.341 9.359 1.00 87.75 153 SER A N 1
ATOM 1155 C CA . SER A 1 153 ? 5.951 3.943 10.439 1.00 87.75 153 SER A CA 1
ATOM 1156 C C . SER A 1 153 ? 6.802 2.752 10.009 1.00 87.75 153 SER A C 1
ATOM 1158 O O . SER A 1 153 ? 6.287 1.741 9.530 1.00 87.75 153 SER A O 1
ATOM 1160 N N . ALA A 1 154 ? 8.121 2.891 10.144 1.00 82.00 154 ALA A N 1
ATOM 1161 C CA . ALA A 1 154 ? 9.075 1.819 9.860 1.00 82.00 154 ALA A CA 1
ATOM 1162 C C . ALA A 1 154 ? 9.242 0.854 11.046 1.00 82.00 154 ALA A C 1
ATOM 1164 O O . ALA A 1 154 ? 9.645 -0.290 10.839 1.00 82.00 154 ALA A O 1
ATOM 1165 N N . ASP A 1 155 ? 8.924 1.326 12.251 1.00 83.50 155 ASP A N 1
ATOM 1166 C CA . ASP A 1 155 ? 8.895 0.564 13.493 1.00 83.50 155 ASP A CA 1
ATOM 1167 C C . ASP A 1 155 ? 7.721 1.072 14.334 1.00 83.50 155 ASP A C 1
ATOM 1169 O O . ASP A 1 155 ? 7.812 2.095 15.009 1.00 83.50 155 ASP A O 1
ATOM 1173 N N . ALA A 1 156 ? 6.592 0.374 14.240 1.00 81.94 156 ALA A N 1
ATOM 1174 C CA . ALA A 1 156 ? 5.362 0.802 14.895 1.00 81.94 156 ALA A CA 1
ATOM 1175 C C . ALA A 1 156 ? 5.438 0.681 16.426 1.00 81.94 156 ALA A C 1
ATOM 1177 O O . ALA A 1 156 ? 4.720 1.396 17.119 1.00 81.94 156 ALA A O 1
ATOM 1178 N N . ALA A 1 157 ? 6.289 -0.207 16.956 1.00 77.38 157 ALA A N 1
ATOM 1179 C CA . ALA A 1 157 ? 6.394 -0.460 18.392 1.00 77.38 157 ALA A CA 1
ATOM 1180 C C . ALA A 1 157 ? 7.183 0.628 19.138 1.00 77.38 157 ALA A C 1
ATOM 1182 O O . ALA A 1 157 ? 6.994 0.796 20.342 1.00 77.38 157 ALA A O 1
ATOM 1183 N N . SER A 1 158 ? 8.062 1.353 18.440 1.00 78.19 158 SER A N 1
ATOM 1184 C CA . SER A 1 158 ? 8.861 2.452 18.999 1.00 78.19 158 SER A CA 1
ATOM 1185 C C . SER A 1 158 ? 8.397 3.845 18.556 1.00 78.19 158 SER A C 1
ATOM 1187 O O . SER A 1 158 ? 9.005 4.845 18.931 1.00 78.19 158 SER A O 1
ATOM 1189 N N . ASP A 1 159 ? 7.316 3.933 17.778 1.00 79.75 159 ASP A N 1
ATOM 1190 C CA . ASP A 1 159 ? 6.796 5.196 17.257 1.00 79.75 159 ASP A CA 1
ATOM 1191 C C . ASP A 1 159 ? 6.126 6.027 18.365 1.00 79.75 159 ASP A C 1
ATOM 1193 O O . ASP A 1 159 ? 5.117 5.627 18.955 1.00 79.75 159 ASP A O 1
ATOM 1197 N N . GLU A 1 160 ? 6.664 7.221 18.625 1.00 80.00 160 GLU A N 1
ATOM 1198 C CA . GLU A 1 160 ? 6.193 8.121 19.688 1.00 80.00 160 GLU A CA 1
ATOM 1199 C C . GLU A 1 160 ? 4.711 8.497 19.549 1.00 80.00 160 GLU A C 1
ATOM 1201 O O . GLU A 1 160 ? 4.050 8.741 20.559 1.00 80.00 160 GLU A O 1
ATOM 1206 N N . ARG A 1 161 ? 4.167 8.495 18.321 1.00 79.31 161 ARG A N 1
ATOM 1207 C CA . ARG A 1 161 ? 2.748 8.801 18.059 1.00 79.31 161 ARG A CA 1
ATOM 1208 C C . ARG A 1 161 ? 1.796 7.793 18.690 1.00 79.31 161 ARG A C 1
ATOM 1210 O O . ARG A 1 161 ? 0.653 8.133 18.971 1.00 79.31 161 ARG A O 1
ATOM 1217 N N . PHE A 1 162 ? 2.249 6.559 18.895 1.00 75.38 162 PHE A N 1
ATOM 1218 C CA . PHE A 1 162 ? 1.410 5.477 19.406 1.00 75.38 162 PHE A CA 1
ATOM 1219 C C . PHE A 1 162 ? 1.794 5.038 20.820 1.00 75.38 162 PHE A C 1
ATOM 1221 O O . PHE A 1 162 ? 1.020 4.336 21.469 1.00 75.38 162 PHE A O 1
ATOM 1228 N N . GLY A 1 163 ? 2.958 5.463 21.323 1.00 65.50 163 GLY A N 1
ATOM 1229 C CA . GLY A 1 163 ? 3.448 5.079 22.645 1.00 65.50 163 GLY A CA 1
ATOM 1230 C C . GLY A 1 163 ? 3.501 3.556 22.839 1.00 65.50 163 GLY A C 1
ATOM 1231 O O . GLY A 1 163 ? 3.652 2.790 21.891 1.00 65.50 163 GLY A O 1
ATOM 1232 N N . MET A 1 164 ? 3.338 3.095 24.083 1.00 64.81 164 MET A N 1
ATOM 1233 C CA . MET A 1 164 ? 3.248 1.667 24.440 1.00 64.81 164 MET A CA 1
ATOM 1234 C C . MET A 1 164 ? 1.854 1.088 24.119 1.00 64.81 164 MET A C 1
ATOM 1236 O O . MET A 1 164 ? 1.196 0.516 24.987 1.00 64.81 164 MET A O 1
ATOM 1240 N N . ALA A 1 165 ? 1.355 1.277 22.894 1.00 70.12 165 ALA A N 1
ATOM 1241 C CA . ALA A 1 165 ? 0.038 0.777 22.507 1.00 70.12 165 ALA A CA 1
ATOM 1242 C C . ALA A 1 165 ? 0.003 -0.761 22.524 1.00 70.12 165 ALA A C 1
ATOM 1244 O O . ALA A 1 165 ? 0.578 -1.422 21.655 1.00 70.12 165 ALA A O 1
ATOM 1245 N N . GLU A 1 166 ? -0.753 -1.334 23.469 1.00 65.88 166 GLU A N 1
ATOM 1246 C CA . GLU A 1 166 ? -0.931 -2.789 23.605 1.00 65.88 166 GLU A CA 1
ATOM 1247 C C . GLU A 1 166 ? -1.414 -3.441 22.301 1.00 65.88 166 GLU A C 1
ATOM 1249 O O . GLU A 1 166 ? -0.989 -4.544 21.966 1.00 65.88 166 GLU A O 1
ATOM 1254 N N . SER A 1 167 ? -2.241 -2.737 21.517 1.00 73.06 167 SER A N 1
ATOM 1255 C CA . SER A 1 167 ? -2.760 -3.241 20.240 1.00 73.06 167 SER A CA 1
ATOM 1256 C C . SER A 1 167 ? -1.668 -3.453 19.180 1.00 73.06 167 SER A C 1
ATOM 1258 O O . SER A 1 167 ? -1.746 -4.404 18.405 1.00 73.06 167 SER A O 1
ATOM 1260 N N . ILE A 1 168 ? -0.621 -2.622 19.153 1.00 74.44 168 ILE A N 1
ATOM 1261 C CA . ILE A 1 168 ? 0.486 -2.748 18.189 1.00 74.44 168 ILE A CA 1
ATOM 1262 C C . ILE A 1 168 ? 1.327 -3.984 18.515 1.00 74.44 168 ILE A C 1
ATOM 1264 O O . ILE A 1 168 ? 1.630 -4.783 17.622 1.00 74.44 168 ILE A O 1
ATOM 1268 N N . ALA A 1 169 ? 1.632 -4.179 19.800 1.00 67.75 169 ALA A N 1
ATOM 1269 C CA . ALA A 1 169 ? 2.339 -5.359 20.287 1.00 67.75 169 ALA A CA 1
ATOM 1270 C C . ALA A 1 169 ? 1.513 -6.640 20.073 1.00 67.75 169 ALA A C 1
ATOM 1272 O O . ALA A 1 169 ? 2.030 -7.635 19.563 1.00 67.75 169 ALA A O 1
ATOM 1273 N N . GLN A 1 170 ? 0.213 -6.598 20.385 1.00 71.56 170 GLN A N 1
ATOM 1274 C CA . GLN A 1 170 ? -0.710 -7.723 20.225 1.00 71.56 170 GLN A CA 1
ATOM 1275 C C . GLN A 1 170 ? -0.842 -8.175 18.764 1.00 71.56 170 GLN A C 1
ATOM 1277 O O . GLN A 1 170 ? -0.966 -9.371 18.501 1.00 71.56 170 GLN A O 1
ATOM 1282 N N . PHE A 1 171 ? -0.815 -7.243 17.807 1.00 74.12 171 PHE A N 1
ATOM 1283 C CA . PHE A 1 171 ? -0.941 -7.551 16.377 1.00 74.12 171 PHE A CA 1
ATOM 1284 C C . PHE A 1 171 ? 0.398 -7.721 15.658 1.00 74.12 171 PHE A C 1
ATOM 1286 O O . PHE A 1 171 ? 0.393 -7.852 14.430 1.00 74.12 171 PHE A O 1
ATOM 1293 N N . GLN A 1 172 ? 1.505 -7.734 16.412 1.00 78.50 172 GLN A N 1
ATOM 1294 C CA . GLN A 1 172 ? 2.879 -7.935 15.942 1.00 78.50 172 GLN A CA 1
ATOM 1295 C C . GLN A 1 172 ? 3.247 -7.066 14.731 1.00 78.50 172 GLN A C 1
ATOM 1297 O O . GLN A 1 172 ? 3.921 -7.526 13.807 1.00 78.50 172 GLN A O 1
ATOM 1302 N N . ILE A 1 173 ? 2.781 -5.815 14.718 1.00 84.38 173 ILE A N 1
ATOM 1303 C CA . ILE A 1 173 ? 3.023 -4.890 13.608 1.00 84.38 173 ILE A CA 1
ATOM 1304 C C . ILE A 1 173 ? 4.479 -4.422 13.671 1.00 84.38 173 ILE A C 1
ATOM 1306 O O . ILE A 1 173 ? 4.878 -3.756 14.622 1.00 84.38 173 ILE A O 1
ATOM 1310 N N . ARG A 1 174 ? 5.259 -4.749 12.637 1.00 85.38 174 ARG A N 1
ATOM 1311 C CA . ARG A 1 174 ? 6.645 -4.295 12.481 1.00 85.38 174 ARG A CA 1
ATOM 1312 C C . ARG A 1 174 ? 6.696 -2.907 11.863 1.00 85.38 174 ARG A C 1
ATOM 1314 O O . ARG A 1 174 ? 7.121 -1.949 12.486 1.00 85.38 174 ARG A O 1
ATOM 1321 N N . SER A 1 175 ? 6.247 -2.812 10.618 1.00 88.06 175 SER A N 1
ATOM 1322 C CA . SER A 1 175 ? 6.157 -1.566 9.857 1.00 88.06 175 SER A CA 1
ATOM 1323 C C . SER A 1 175 ? 4.788 -1.470 9.206 1.00 88.06 175 SER A C 1
ATOM 1325 O O . SER A 1 175 ? 4.198 -2.503 8.865 1.00 88.06 175 SER A O 1
ATOM 1327 N N . MET A 1 176 ? 4.276 -0.252 9.050 1.00 90.75 176 MET A N 1
ATOM 1328 C CA . MET A 1 176 ? 2.927 -0.024 8.546 1.00 90.75 176 MET A CA 1
ATOM 1329 C C . MET A 1 176 ? 2.765 1.317 7.840 1.00 90.75 176 MET A C 1
ATOM 1331 O O . MET A 1 176 ? 3.499 2.278 8.076 1.00 90.75 176 MET A O 1
ATOM 1335 N N . MET A 1 177 ? 1.761 1.359 6.976 1.00 91.94 177 MET A N 1
ATOM 1336 C CA . MET A 1 177 ? 1.210 2.557 6.374 1.00 91.94 177 MET A CA 1
ATOM 1337 C C . MET A 1 177 ? -0.295 2.562 6.635 1.00 91.94 177 MET A C 1
ATOM 1339 O O . MET A 1 177 ? -0.968 1.581 6.325 1.00 91.94 177 MET A O 1
ATOM 1343 N N . CYS A 1 178 ? -0.821 3.655 7.174 1.00 93.06 178 CYS A N 1
ATOM 1344 C CA . CYS A 1 178 ? -2.249 3.869 7.381 1.00 93.06 178 CYS A CA 1
ATOM 1345 C C . CYS A 1 178 ? -2.640 5.201 6.744 1.00 93.06 178 CYS A C 1
ATOM 1347 O O . CYS A 1 178 ? -2.064 6.239 7.063 1.00 93.06 178 CYS A O 1
ATOM 1349 N N . VAL A 1 179 ? -3.574 5.174 5.799 1.00 94.19 179 VAL A N 1
ATOM 1350 C CA . VAL A 1 179 ? -3.943 6.334 4.983 1.00 94.19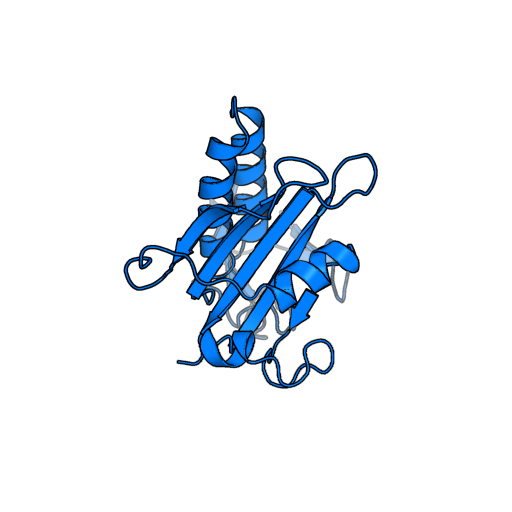 179 VAL A CA 1
ATOM 1351 C C . VAL A 1 179 ? -5.436 6.592 5.133 1.00 94.19 179 VAL A C 1
ATOM 1353 O O . VAL A 1 179 ? -6.211 5.689 4.811 1.00 94.19 179 VAL A O 1
ATOM 1356 N N . PRO A 1 180 ? -5.862 7.785 5.582 1.00 94.31 180 PRO A N 1
ATOM 1357 C CA . PRO A 1 180 ? -7.275 8.115 5.631 1.00 94.31 180 PRO A CA 1
ATOM 1358 C C . PRO A 1 180 ? -7.849 8.270 4.222 1.00 94.31 180 PRO A C 1
ATOM 1360 O O . PRO A 1 180 ? -7.219 8.825 3.321 1.00 94.31 180 PRO A O 1
ATOM 1363 N N . LEU A 1 181 ? -9.063 7.763 4.053 1.00 91.62 181 LEU A N 1
ATOM 1364 C CA . LEU A 1 181 ? -9.927 7.996 2.909 1.00 91.62 181 LEU A CA 1
ATOM 1365 C C . LEU A 1 181 ? -10.774 9.218 3.229 1.00 91.62 181 LEU A C 1
ATOM 1367 O O . LEU A 1 181 ? -11.610 9.166 4.126 1.00 91.62 181 LEU A O 1
ATOM 1371 N N . ILE A 1 182 ? -10.510 10.309 2.524 1.00 90.00 182 ILE A N 1
ATOM 1372 C CA . ILE A 1 182 ? -11.144 11.605 2.749 1.00 90.00 182 ILE A CA 1
ATOM 1373 C C . ILE A 1 182 ? -12.142 11.857 1.618 1.00 90.00 182 ILE A C 1
ATOM 1375 O O . ILE A 1 182 ? -11.841 11.561 0.456 1.00 90.00 182 ILE A O 1
ATOM 1379 N N . ASP A 1 183 ? -13.324 12.361 1.954 1.00 86.25 183 ASP A N 1
ATOM 1380 C CA . ASP A 1 183 ? -14.324 12.768 0.970 1.00 86.25 183 ASP A CA 1
ATOM 1381 C C . ASP A 1 183 ? -14.054 14.162 0.376 1.00 86.25 183 ASP A C 1
ATOM 1383 O O . ASP A 1 183 ? -13.016 14.788 0.593 1.00 86.25 183 ASP A O 1
ATOM 1387 N N . SER A 1 184 ? -14.989 14.651 -0.438 1.00 84.50 184 SER A N 1
ATOM 1388 C CA . SER A 1 184 ? -14.903 15.982 -1.045 1.00 84.50 184 SER A CA 1
ATOM 1389 C C . SER A 1 184 ? -15.057 17.139 -0.053 1.00 84.50 184 SER A C 1
ATOM 1391 O O . SER A 1 184 ? -14.734 18.270 -0.411 1.00 84.50 184 SER A O 1
ATOM 1393 N N . GLU A 1 185 ? -15.567 16.878 1.149 1.00 88.25 185 GLU A N 1
ATOM 1394 C CA . GLU A 1 185 ? -15.774 17.857 2.223 1.00 88.25 185 GLU A CA 1
ATOM 1395 C C . GLU A 1 185 ? -14.626 17.842 3.249 1.00 88.25 185 GLU A C 1
ATOM 1397 O O . GLU A 1 185 ? -14.711 18.491 4.288 1.00 88.25 185 GLU A O 1
ATOM 1402 N N . ASP A 1 186 ? -13.523 17.159 2.924 1.00 86.31 186 ASP A N 1
ATOM 1403 C CA . ASP A 1 186 ? -12.362 16.948 3.790 1.00 86.31 186 ASP A CA 1
ATOM 1404 C C . ASP A 1 186 ? -12.666 16.077 5.026 1.00 86.31 186 ASP A C 1
ATOM 1406 O O . ASP A 1 186 ? -11.902 16.072 5.990 1.00 86.31 186 ASP A O 1
ATOM 1410 N N . GLU A 1 187 ? -13.752 15.298 5.026 1.00 89.00 187 GLU A N 1
ATOM 1411 C CA . GLU A 1 187 ? -14.117 14.425 6.142 1.00 89.00 187 GLU A CA 1
ATOM 1412 C C . GLU A 1 187 ? -13.608 12.982 5.953 1.00 89.00 187 GLU A C 1
ATOM 1414 O O . GLU A 1 187 ? -13.699 12.400 4.867 1.00 89.00 187 GLU A O 1
ATOM 1419 N N . PRO A 1 188 ? -13.025 12.367 7.002 1.00 90.44 188 PRO A N 1
ATOM 1420 C CA . PRO A 1 188 ? -12.475 11.026 6.919 1.00 90.44 188 PRO A CA 1
ATOM 1421 C C . PRO A 1 188 ? -13.606 9.988 6.957 1.00 90.44 188 PRO A C 1
ATOM 1423 O O . PRO A 1 188 ? -14.281 9.793 7.970 1.00 90.44 188 PRO A O 1
ATOM 1426 N N . MET A 1 189 ? -13.776 9.267 5.852 1.00 91.81 189 MET A N 1
ATOM 1427 C CA . MET A 1 189 ? -14.766 8.199 5.683 1.00 91.81 189 MET A CA 1
ATOM 1428 C C . MET A 1 189 ? -14.228 6.814 6.050 1.00 91.81 189 MET A C 1
ATOM 1430 O O . MET A 1 189 ? -14.983 5.845 6.097 1.00 91.81 189 MET A O 1
ATOM 1434 N N . GLY A 1 190 ? -12.923 6.672 6.252 1.00 92.75 190 GLY A N 1
ATOM 1435 C CA . GLY A 1 190 ? -12.296 5.377 6.469 1.00 92.75 190 GLY A CA 1
ATOM 1436 C C . GLY A 1 190 ? -10.783 5.436 6.360 1.00 92.75 190 GLY A C 1
ATOM 1437 O O . GLY A 1 190 ? -10.199 6.510 6.245 1.00 92.75 190 GLY A O 1
ATOM 1438 N N . VAL A 1 191 ? -10.139 4.274 6.360 1.00 94.88 191 VAL A N 1
ATOM 1439 C CA . VAL A 1 191 ? -8.696 4.146 6.158 1.00 94.88 191 VAL A CA 1
ATOM 1440 C C . VAL A 1 191 ? -8.353 2.956 5.269 1.00 94.88 191 VAL A C 1
ATOM 1442 O O . VAL A 1 191 ? -9.035 1.928 5.273 1.00 94.88 191 VAL A O 1
ATOM 1445 N N . ILE A 1 192 ? -7.235 3.075 4.561 1.00 94.38 192 ILE A N 1
ATOM 1446 C CA . ILE A 1 192 ? -6.502 1.952 3.982 1.00 94.38 192 ILE A CA 1
ATOM 1447 C C . ILE A 1 192 ? -5.263 1.730 4.843 1.00 94.38 192 ILE A C 1
ATOM 1449 O O . ILE A 1 192 ? -4.414 2.614 4.953 1.00 94.38 192 ILE A O 1
ATOM 1453 N N . GLN A 1 193 ? -5.136 0.538 5.415 1.00 93.62 193 GLN A N 1
ATOM 1454 C CA . GLN A 1 193 ? -3.957 0.130 6.169 1.00 93.62 193 GLN A CA 1
ATOM 1455 C C . GLN A 1 193 ? -3.230 -0.998 5.442 1.00 93.62 193 GLN A C 1
ATOM 1457 O O . GLN A 1 193 ? -3.856 -1.935 4.952 1.00 93.62 193 GLN A O 1
ATOM 1462 N N . ILE A 1 194 ? -1.903 -0.931 5.403 1.00 92.25 194 ILE A N 1
ATOM 1463 C CA . ILE A 1 194 ? -1.020 -2.019 4.984 1.00 92.25 194 ILE A CA 1
ATOM 1464 C C . ILE A 1 194 ? 0.073 -2.168 6.028 1.00 92.25 194 ILE A C 1
ATOM 1466 O O . ILE A 1 194 ? 0.699 -1.181 6.411 1.00 92.25 194 ILE A O 1
ATOM 1470 N N . ASP A 1 195 ? 0.340 -3.398 6.450 1.00 90.94 195 ASP A N 1
ATOM 1471 C CA . ASP A 1 195 ? 1.385 -3.676 7.421 1.00 90.94 195 ASP A CA 1
ATOM 1472 C C . ASP A 1 195 ? 2.196 -4.938 7.120 1.00 90.94 195 ASP A C 1
ATOM 1474 O O . ASP A 1 195 ? 1.874 -5.773 6.267 1.00 90.94 195 ASP A O 1
ATOM 1478 N N . THR A 1 196 ? 3.326 -5.002 7.812 1.00 89.31 196 THR A N 1
ATOM 1479 C CA . THR A 1 196 ? 4.252 -6.130 7.856 1.00 89.31 196 THR A CA 1
ATOM 1480 C C . THR A 1 196 ? 4.313 -6.648 9.282 1.00 89.31 196 THR A C 1
ATOM 1482 O O . THR A 1 196 ? 4.213 -5.871 10.238 1.00 89.31 196 THR A O 1
ATOM 1485 N N . LEU A 1 197 ? 4.493 -7.951 9.423 1.00 84.88 197 LEU A N 1
ATOM 1486 C CA . LEU A 1 197 ? 4.578 -8.627 10.706 1.00 84.88 197 LEU A CA 1
ATOM 1487 C C . LEU A 1 197 ? 6.034 -8.742 11.170 1.00 84.88 197 LEU A C 1
ATOM 1489 O O . LEU A 1 197 ? 6.968 -8.788 10.362 1.00 84.88 197 LEU A O 1
ATOM 1493 N N . ASN A 1 198 ? 6.230 -8.811 12.486 1.00 69.75 198 ASN A N 1
ATOM 1494 C CA . ASN A 1 198 ? 7.485 -9.278 13.070 1.00 69.75 198 ASN A CA 1
ATOM 1495 C C . ASN A 1 198 ? 7.627 -10.779 12.765 1.00 69.75 198 ASN A C 1
ATOM 1497 O O . ASN A 1 198 ? 7.037 -11.605 13.455 1.00 69.75 198 ASN A O 1
ATOM 1501 N N . GLN A 1 199 ? 8.339 -11.110 11.684 1.00 56.56 199 GLN A N 1
ATOM 1502 C CA . GLN A 1 199 ? 8.779 -12.477 11.366 1.00 56.56 199 GLN A CA 1
ATOM 1503 C C . GLN A 1 199 ? 10.010 -12.854 12.185 1.00 56.56 199 GLN A C 1
ATOM 1505 O O . GLN A 1 199 ? 10.898 -11.978 12.323 1.00 56.56 199 GLN A O 1
#